Protein AF-A0A9E6W3R5-F1 (afdb_monomer)

Foldseek 3Di:
DPPVLVVVLVVLLCCLQQPQLQLQLVCLVVPDPDPVSSNVSSVVRSVVRNVRSNVQSVVPVPDDPVSSVVSVCVSVVVSVVVVVVVVVQQFADQDLQQQWRAHHVPDQARPPQRHGHCVNCPPPPPDPDDLRSSLVSNLVSQADPDLPDDDDSCPPQDDPPIGGDPPHDRPDDNVSNSVVNVVVVVDDPD

pLDDT: mean 80.71, std 11.54, range [40.84, 95.5]

Structure (mmCIF, N/CA/C/O backbone):
data_AF-A0A9E6W3R5-F1
#
_entry.id   AF-A0A9E6W3R5-F1
#
loop_
_atom_site.group_PDB
_atom_site.id
_atom_site.type_symbol
_atom_site.label_atom_id
_atom_site.label_alt_id
_atom_site.label_comp_id
_atom_site.label_asym_id
_atom_site.label_entity_id
_atom_site.label_seq_id
_atom_site.pdbx_PDB_ins_code
_atom_site.Cartn_x
_atom_site.Cartn_y
_atom_site.Cartn_z
_atom_site.occupancy
_atom_site.B_iso_or_equiv
_atom_site.auth_seq_id
_atom_site.auth_comp_id
_atom_site.auth_asym_id
_atom_site.auth_atom_id
_atom_site.pdbx_PDB_model_num
ATOM 1 N N . MET A 1 1 ? -27.005 -7.310 54.694 1.00 40.84 1 MET A N 1
ATOM 2 C CA . MET A 1 1 ? -26.470 -7.980 53.486 1.00 40.84 1 MET A CA 1
ATOM 3 C C . MET A 1 1 ? -26.657 -7.044 52.298 1.00 40.84 1 MET A C 1
ATOM 5 O O . MET A 1 1 ? -27.793 -6.917 51.886 1.00 40.84 1 MET A O 1
ATOM 9 N N . THR A 1 2 ? -25.615 -6.373 51.787 1.00 41.09 2 THR A N 1
ATOM 10 C CA . THR A 1 2 ? -25.694 -5.581 50.520 1.00 41.09 2 THR A CA 1
ATOM 11 C C . THR A 1 2 ? -24.341 -5.106 49.957 1.00 41.09 2 THR A C 1
ATOM 13 O O . THR A 1 2 ? -24.301 -4.627 48.835 1.00 41.09 2 THR A O 1
ATOM 16 N N . LYS A 1 3 ? -23.205 -5.271 50.651 1.00 46.38 3 LYS A N 1
ATOM 17 C CA . LYS A 1 3 ? -21.907 -4.706 50.211 1.00 46.38 3 LYS A CA 1
ATOM 18 C C . LYS A 1 3 ? -21.353 -5.258 48.883 1.00 46.38 3 LYS A C 1
ATOM 20 O O . LYS A 1 3 ? -20.508 -4.625 48.260 1.00 46.38 3 LYS A O 1
ATOM 25 N N . THR A 1 4 ? -21.781 -6.447 48.462 1.00 52.34 4 THR A N 1
ATOM 26 C CA . THR A 1 4 ? -21.231 -7.141 47.284 1.00 52.34 4 THR A CA 1
ATOM 27 C C . THR A 1 4 ? -21.832 -6.655 45.963 1.00 52.34 4 THR A C 1
ATOM 29 O O . THR A 1 4 ? -21.182 -6.761 44.926 1.00 52.34 4 THR A O 1
ATOM 32 N N . ASN A 1 5 ? -23.061 -6.127 45.987 1.00 60.47 5 ASN A N 1
ATOM 33 C CA . ASN A 1 5 ? -23.771 -5.709 44.774 1.00 60.47 5 ASN A CA 1
ATOM 34 C C . ASN A 1 5 ? -23.299 -4.325 44.293 1.00 60.47 5 ASN A C 1
ATOM 36 O O . ASN A 1 5 ? -23.106 -4.134 43.095 1.00 60.47 5 ASN A O 1
ATOM 40 N N . ASP A 1 6 ? -22.992 -3.422 45.230 1.00 69.31 6 ASP A N 1
ATOM 41 C CA . ASP A 1 6 ? -22.475 -2.079 44.929 1.00 69.31 6 ASP A CA 1
ATOM 42 C C . ASP A 1 6 ? -21.121 -2.129 44.221 1.00 69.31 6 ASP A C 1
ATOM 44 O O . ASP A 1 6 ? -20.954 -1.526 43.165 1.00 69.31 6 ASP A O 1
ATOM 48 N N . LYS A 1 7 ? -20.175 -2.938 44.722 1.00 74.88 7 LYS A N 1
ATOM 49 C CA . LYS A 1 7 ? -18.854 -3.080 44.086 1.00 74.88 7 LYS A CA 1
ATOM 50 C C . LYS A 1 7 ? -18.951 -3.615 42.659 1.00 74.88 7 LYS A C 1
ATOM 52 O O . LYS A 1 7 ? -18.227 -3.173 41.776 1.00 74.88 7 LYS A O 1
ATOM 57 N N . LYS A 1 8 ? -19.850 -4.575 42.409 1.00 74.44 8 LYS A N 1
ATOM 58 C CA . LYS A 1 8 ? -20.061 -5.135 41.066 1.00 74.44 8 LYS A CA 1
ATOM 59 C C . LYS A 1 8 ? -20.603 -4.078 40.100 1.00 74.44 8 LYS A C 1
ATOM 61 O O . LYS A 1 8 ? -20.173 -4.043 38.948 1.00 74.44 8 LYS A O 1
ATOM 66 N N . GLN A 1 9 ? -21.531 -3.238 40.556 1.00 76.50 9 GLN A N 1
ATOM 67 C CA . GLN A 1 9 ? -22.071 -2.139 39.755 1.00 76.50 9 GLN A CA 1
ATOM 68 C C . GLN A 1 9 ? -21.026 -1.053 39.495 1.00 76.50 9 GLN A C 1
ATOM 70 O O . GLN A 1 9 ? -20.917 -0.588 38.366 1.00 76.50 9 GLN A O 1
ATOM 75 N N . GLU A 1 10 ? -20.190 -0.742 40.484 1.00 81.12 10 GLU A N 1
ATOM 76 C CA . GLU A 1 10 ? -19.068 0.187 40.346 1.00 81.12 10 GLU A CA 1
ATOM 77 C C . GLU A 1 10 ? -18.059 -0.292 39.288 1.00 81.12 10 GLU A C 1
ATOM 79 O O . GLU A 1 10 ? -17.738 0.448 38.358 1.00 81.12 10 GLU A O 1
ATOM 84 N N . TYR A 1 11 ? -17.637 -1.563 39.332 1.00 82.12 11 TYR A N 1
ATOM 85 C CA . TYR A 1 11 ? -16.762 -2.127 38.294 1.00 82.12 11 TYR A CA 1
ATOM 86 C C . TYR A 1 11 ? -17.412 -2.119 36.909 1.00 82.12 11 TYR A C 1
ATOM 88 O O . TYR A 1 11 ? -16.753 -1.789 35.925 1.00 82.12 11 TYR A O 1
ATOM 96 N N . LEU A 1 12 ? -18.701 -2.455 36.814 1.00 80.12 12 LEU A N 1
ATOM 97 C CA . LEU A 1 12 ? -19.433 -2.395 35.550 1.00 80.12 12 LEU A CA 1
ATOM 98 C C . LEU A 1 12 ? -19.473 -0.971 35.002 1.00 80.12 12 LEU A C 1
ATOM 100 O O . LEU A 1 12 ? -19.196 -0.771 33.824 1.00 80.12 12 LEU A O 1
ATOM 104 N N . GLN A 1 13 ? -19.755 0.019 35.842 1.00 81.38 13 GLN A N 1
ATOM 105 C CA . GLN A 1 13 ? -19.761 1.415 35.430 1.00 81.38 13 GLN A CA 1
ATOM 106 C C . GLN A 1 13 ? -18.392 1.836 34.894 1.00 81.38 13 GLN A C 1
ATOM 108 O O . GLN A 1 13 ? -18.319 2.407 33.809 1.00 81.38 13 GLN A O 1
ATOM 113 N N . ILE A 1 14 ? -17.310 1.499 35.601 1.00 84.31 14 ILE A N 1
ATOM 114 C CA . ILE A 1 14 ? -15.940 1.804 35.173 1.00 84.31 14 ILE A CA 1
ATOM 115 C C . ILE A 1 14 ? -15.633 1.153 33.820 1.00 84.31 14 ILE A C 1
ATOM 117 O O . ILE A 1 14 ? -15.124 1.820 32.924 1.00 84.31 14 ILE A O 1
ATOM 121 N N . VAL A 1 15 ? -15.974 -0.125 33.640 1.00 82.75 15 VAL A N 1
ATOM 122 C CA . VAL A 1 15 ? -15.729 -0.868 32.392 1.00 82.75 15 VAL A CA 1
ATOM 123 C C . VAL A 1 15 ? -16.508 -0.255 31.229 1.00 82.75 15 VAL A C 1
ATOM 125 O O . VAL A 1 15 ? -15.927 0.005 30.177 1.00 82.75 15 VAL A O 1
ATOM 128 N N . PHE A 1 16 ? -17.800 0.021 31.421 1.00 84.06 16 PHE A N 1
ATOM 129 C CA . PHE A 1 16 ? -18.644 0.613 30.384 1.00 84.06 16 PHE A CA 1
ATOM 130 C C . PHE A 1 16 ? -18.261 2.058 30.065 1.00 84.06 16 PHE A C 1
ATOM 132 O O . PHE A 1 16 ? -18.506 2.482 28.946 1.00 84.06 16 PHE A O 1
ATOM 139 N N . LEU A 1 17 ? -17.642 2.801 30.985 1.00 85.12 17 LEU A N 1
ATOM 140 C CA . LEU A 1 17 ? -17.178 4.164 30.721 1.00 85.12 17 LEU A CA 1
ATOM 141 C C . LEU A 1 17 ? -15.789 4.179 30.065 1.00 85.12 17 LEU A C 1
ATOM 143 O O . LEU A 1 17 ? -15.592 4.832 29.040 1.00 85.12 17 LEU A O 1
ATOM 147 N N . LEU A 1 18 ? -14.822 3.455 30.638 1.00 84.19 18 LEU A N 1
ATOM 148 C CA . LEU A 1 18 ? -13.419 3.519 30.228 1.00 84.19 18 LEU A CA 1
ATOM 149 C C . LEU A 1 18 ? -13.169 2.852 28.881 1.00 84.19 18 LEU A C 1
ATOM 151 O O . LEU A 1 18 ? -12.457 3.429 28.064 1.00 84.19 18 LEU A O 1
ATOM 155 N N . LEU A 1 19 ? -13.734 1.666 28.627 1.00 82.06 19 LEU A N 1
ATOM 156 C CA . LEU A 1 19 ? -13.454 0.946 27.380 1.00 82.06 19 LEU A CA 1
ATOM 157 C C . LEU A 1 19 ? -13.872 1.764 26.149 1.00 82.06 19 LEU A C 1
ATOM 159 O O . LEU A 1 19 ? -13.015 2.017 25.303 1.00 82.06 19 LEU A O 1
ATOM 163 N N . PRO A 1 20 ? -15.120 2.255 26.045 1.00 81.44 20 PRO A N 1
ATOM 164 C CA . PRO A 1 20 ? -15.515 3.091 24.917 1.00 81.44 20 PRO A CA 1
ATOM 165 C C . PRO A 1 20 ? -14.709 4.388 24.833 1.00 81.44 20 PRO A C 1
ATOM 167 O O . PRO A 1 20 ? -14.293 4.763 23.743 1.00 81.44 20 PRO A O 1
ATOM 170 N N . THR A 1 21 ? -14.431 5.045 25.964 1.00 85.44 21 THR A N 1
ATOM 171 C CA . THR A 1 21 ? -13.622 6.277 25.990 1.00 85.44 21 THR A CA 1
ATOM 172 C C . THR A 1 21 ? -12.241 6.048 25.382 1.00 85.44 21 THR A C 1
ATOM 174 O O . THR A 1 21 ? -11.833 6.775 24.480 1.00 85.44 21 THR A O 1
ATOM 177 N N . LEU A 1 22 ? -11.528 5.014 25.835 1.00 84.00 22 LEU A N 1
ATOM 178 C CA . LEU A 1 22 ? -10.172 4.719 25.374 1.00 84.00 22 LEU A CA 1
ATOM 179 C C . LEU A 1 22 ? -10.145 4.287 23.909 1.00 84.00 22 LEU A C 1
ATOM 181 O O . LEU A 1 22 ? -9.244 4.689 23.173 1.00 84.00 22 LEU A O 1
ATOM 185 N N . ILE A 1 23 ? -11.121 3.490 23.471 1.00 80.69 23 ILE A N 1
ATOM 186 C CA . ILE A 1 23 ? -11.154 3.015 22.088 1.00 80.69 23 ILE A CA 1
ATOM 187 C C . ILE A 1 23 ? -11.527 4.154 21.136 1.00 80.69 23 ILE A C 1
ATOM 189 O O . ILE A 1 23 ? -10.837 4.356 20.138 1.00 80.69 23 ILE A O 1
ATOM 193 N N . LEU A 1 24 ? -12.566 4.937 21.440 1.00 83.06 24 LEU A N 1
ATOM 194 C CA . LEU A 1 24 ? -12.941 6.057 20.581 1.00 83.06 24 LEU A CA 1
ATOM 195 C C . LEU A 1 24 ? -11.870 7.154 20.578 1.00 83.06 24 LEU A C 1
ATOM 197 O O . LEU A 1 24 ? -11.600 7.706 19.518 1.00 83.06 24 LEU A O 1
ATOM 201 N N . ALA A 1 25 ? -11.180 7.417 21.692 1.00 84.06 25 ALA A N 1
ATOM 202 C CA . ALA A 1 25 ? -10.069 8.373 21.710 1.00 84.06 25 ALA A CA 1
ATOM 203 C C . ALA A 1 25 ? -8.970 8.027 20.683 1.00 84.06 25 ALA A C 1
ATOM 205 O O . ALA A 1 25 ? -8.375 8.923 20.086 1.00 84.06 25 ALA A O 1
ATOM 206 N N . LYS A 1 26 ? -8.742 6.736 20.394 1.00 81.81 26 LYS A N 1
ATOM 207 C CA . LYS A 1 26 ? -7.794 6.292 19.353 1.00 81.81 26 LYS A CA 1
ATOM 208 C C . LYS A 1 26 ? -8.242 6.615 17.924 1.00 81.81 26 LYS A C 1
ATOM 210 O O . LYS A 1 26 ? -7.405 6.593 17.021 1.00 81.81 26 LYS A O 1
ATOM 215 N N . LEU A 1 27 ? -9.517 6.944 17.704 1.00 77.25 27 LEU A N 1
ATOM 216 C CA . LEU A 1 27 ? -9.988 7.466 16.419 1.00 77.25 27 LEU A CA 1
ATOM 217 C C . LEU A 1 27 ? -9.451 8.874 16.150 1.00 77.25 27 LEU A C 1
ATOM 219 O O . LEU A 1 27 ? -9.374 9.254 14.991 1.00 77.25 27 LEU A O 1
ATOM 223 N N . GLY A 1 28 ? -9.002 9.622 17.165 1.00 74.56 28 GLY A N 1
ATOM 224 C CA . GLY A 1 28 ? -8.370 10.929 16.954 1.00 74.56 28 GLY A CA 1
ATOM 225 C C . GLY A 1 28 ? -7.138 10.869 16.044 1.00 74.56 28 GLY A C 1
ATOM 226 O O . GLY A 1 28 ? -6.915 11.773 15.246 1.00 74.56 28 GLY A O 1
ATOM 227 N N . ASP A 1 29 ? -6.414 9.747 16.068 1.00 75.31 29 ASP A N 1
ATOM 228 C CA . ASP A 1 29 ? -5.284 9.484 15.170 1.00 75.31 29 ASP A CA 1
ATOM 229 C C . ASP A 1 29 ? -5.693 9.266 13.700 1.00 75.31 29 ASP A C 1
ATOM 231 O O . ASP A 1 29 ? -4.820 9.164 12.845 1.00 75.31 29 ASP A O 1
ATOM 235 N N . LEU A 1 30 ? -6.987 9.101 13.395 1.00 69.38 30 LEU A N 1
ATOM 236 C CA . LEU A 1 30 ? -7.480 8.944 12.019 1.00 69.38 30 LEU A CA 1
ATOM 237 C C . LEU A 1 30 ? -7.778 10.280 11.342 1.00 69.38 30 LEU A C 1
ATOM 239 O O . LEU A 1 30 ? -7.710 10.365 10.122 1.00 69.38 30 LEU A O 1
ATOM 243 N N . PHE A 1 31 ? -8.142 11.298 12.120 1.00 69.56 31 PHE A N 1
ATOM 244 C CA . PHE A 1 31 ? -8.611 12.580 11.589 1.00 69.56 31 PHE A CA 1
ATOM 245 C C . PHE A 1 31 ? -7.530 13.662 11.596 1.00 69.56 31 PHE A C 1
ATOM 247 O O . PHE A 1 31 ? -7.742 14.735 11.040 1.00 69.56 31 PHE A O 1
ATOM 254 N N . ALA A 1 32 ? -6.375 13.392 12.208 1.00 72.44 32 ALA A N 1
ATOM 2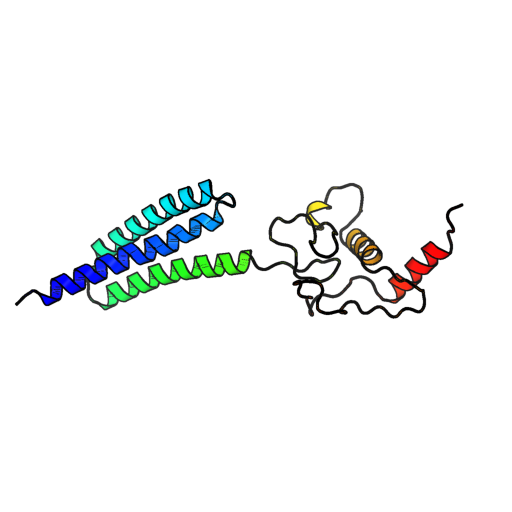55 C CA . ALA A 1 32 ? -5.276 14.341 12.280 1.00 72.44 32 ALA A CA 1
ATOM 256 C C . ALA A 1 32 ? -3.908 13.654 12.260 1.00 72.44 32 ALA A C 1
ATOM 258 O O . ALA A 1 32 ? -3.672 12.672 12.962 1.00 72.44 32 ALA A O 1
ATOM 259 N N . THR A 1 33 ? -2.987 14.227 11.490 1.00 65.06 33 THR A N 1
ATOM 260 C CA . THR A 1 33 ? -1.558 13.883 11.466 1.00 65.06 33 THR A CA 1
ATOM 261 C C . THR A 1 33 ? -0.769 14.717 12.477 1.00 65.06 33 THR A C 1
ATOM 263 O O . THR A 1 33 ? 0.064 14.190 13.214 1.00 65.06 33 THR A O 1
ATOM 266 N N . GLU A 1 34 ? -1.102 16.001 12.569 1.00 75.31 34 GLU A N 1
ATOM 267 C CA . GLU A 1 34 ? -0.522 16.983 13.485 1.00 75.31 34 GLU A CA 1
ATOM 268 C C . GLU A 1 34 ? -0.869 16.715 14.960 1.00 75.31 34 GLU A C 1
ATOM 270 O O . GLU A 1 34 ? -2.019 16.436 15.320 1.00 75.31 34 GLU A O 1
ATOM 275 N N . MET A 1 35 ? 0.125 16.848 15.845 1.00 74.69 35 MET A N 1
ATOM 276 C CA . MET A 1 35 ? 0.024 16.449 17.259 1.00 74.69 35 MET A CA 1
ATOM 277 C C . MET A 1 35 ? -1.099 17.174 18.019 1.00 74.69 35 MET A C 1
ATOM 279 O O . MET A 1 35 ? -1.826 16.550 18.792 1.00 74.69 35 MET A O 1
ATOM 283 N N . ILE A 1 36 ? -1.271 18.477 17.778 1.00 81.06 36 ILE A N 1
ATOM 284 C CA . ILE A 1 36 ? -2.272 19.308 18.466 1.00 81.06 36 ILE A CA 1
ATOM 285 C C . ILE A 1 36 ? -3.694 18.852 18.113 1.00 81.06 36 ILE A C 1
ATOM 287 O O . ILE A 1 36 ? -4.529 18.656 18.998 1.00 81.06 36 ILE A O 1
ATOM 291 N N . TYR A 1 37 ? -3.962 18.614 16.829 1.00 78.38 37 TYR A N 1
ATOM 292 C CA . TYR A 1 37 ? -5.276 18.166 16.375 1.00 78.38 37 TYR A CA 1
ATOM 293 C C . TYR A 1 37 ? -5.569 16.723 16.803 1.00 78.38 37 TYR A C 1
ATOM 295 O O . TYR A 1 37 ? -6.707 16.417 17.151 1.00 78.38 37 TYR A O 1
ATOM 303 N N . ARG A 1 38 ? -4.555 15.850 16.887 1.00 79.94 38 ARG A N 1
ATOM 304 C CA . ARG A 1 38 ? -4.716 14.483 17.419 1.00 79.94 38 ARG A CA 1
ATOM 305 C C . ARG A 1 38 ? -5.218 14.478 18.856 1.00 79.94 38 ARG A C 1
ATOM 307 O O . ARG A 1 38 ? -6.141 13.730 19.169 1.00 79.94 38 ARG A O 1
ATOM 314 N N . ILE A 1 39 ? -4.653 15.327 19.718 1.00 84.06 39 ILE A N 1
ATOM 315 C CA . ILE A 1 39 ? -5.091 15.454 21.116 1.00 84.06 39 ILE A CA 1
ATOM 316 C C . ILE A 1 39 ? -6.522 15.999 21.180 1.00 84.06 39 ILE A C 1
ATOM 318 O O . ILE A 1 39 ? -7.351 15.461 21.916 1.00 84.06 39 ILE A O 1
ATOM 322 N N . LEU A 1 40 ? -6.829 17.023 20.377 1.00 86.94 40 LEU A N 1
ATOM 323 C CA . LEU A 1 40 ? -8.164 17.617 20.317 1.00 86.94 40 LEU A CA 1
ATOM 324 C C . LEU A 1 40 ? -9.224 16.582 19.904 1.00 86.94 40 LEU A C 1
ATOM 326 O O . LEU A 1 40 ? -10.219 16.397 20.607 1.00 86.94 40 LEU A O 1
ATOM 330 N N . PHE A 1 41 ? -8.993 15.858 18.805 1.00 84.31 41 PHE A N 1
ATOM 331 C CA . PHE A 1 41 ? -9.916 14.826 18.339 1.00 84.31 41 PHE A CA 1
ATOM 332 C C . PHE A 1 41 ? -9.992 13.641 19.303 1.00 84.31 41 PHE A C 1
ATOM 334 O O . PHE A 1 41 ? -11.084 13.129 19.536 1.00 84.31 41 PHE A O 1
ATOM 341 N N . ALA A 1 42 ? -8.881 13.234 19.924 1.00 86.75 42 ALA A N 1
ATOM 342 C CA . ALA A 1 42 ? -8.899 12.196 20.952 1.00 86.75 42 ALA A CA 1
ATOM 343 C C . ALA A 1 42 ? -9.781 12.592 22.148 1.00 86.75 42 ALA A C 1
ATOM 345 O O . ALA A 1 42 ? -10.530 11.756 22.652 1.00 86.75 42 ALA A O 1
ATOM 346 N N . GLY A 1 43 ? -9.750 13.863 22.563 1.00 87.06 43 GLY A N 1
ATOM 347 C CA . GLY A 1 43 ? -10.631 14.396 23.602 1.00 87.06 43 GLY A CA 1
ATOM 348 C C . GLY A 1 43 ? -12.108 14.364 23.201 1.00 87.06 43 GLY A C 1
ATOM 349 O O . GLY A 1 43 ? -12.939 13.867 23.962 1.00 87.06 43 GLY A O 1
ATOM 350 N N . ILE A 1 44 ? -12.433 14.824 21.987 1.00 88.31 44 ILE A N 1
ATOM 351 C CA . ILE A 1 44 ? -13.809 14.818 21.460 1.00 88.31 44 ILE A CA 1
ATOM 352 C C . ILE A 1 44 ? -14.346 13.385 21.380 1.00 88.31 44 ILE A C 1
ATOM 354 O O . ILE A 1 44 ? -15.395 13.078 21.950 1.00 88.31 44 ILE A O 1
ATOM 358 N N . PHE A 1 45 ? -13.618 12.484 20.719 1.00 87.00 45 PHE A N 1
ATOM 359 C CA . PHE A 1 45 ? -14.052 11.099 20.560 1.00 87.00 45 PHE A CA 1
ATOM 360 C C . PHE A 1 45 ? -14.061 10.336 21.887 1.00 87.00 45 PHE A C 1
ATOM 362 O O . PHE A 1 45 ? -14.968 9.538 22.118 1.00 87.00 45 PHE A O 1
ATOM 369 N N . GLY A 1 46 ? -13.117 10.612 22.789 1.00 87.00 46 GLY A N 1
ATOM 370 C CA . GLY A 1 46 ? -13.127 10.073 24.146 1.00 87.00 46 GLY A CA 1
ATOM 371 C C . GLY A 1 46 ? -14.382 10.488 24.917 1.00 87.00 46 GLY A C 1
ATOM 372 O O . GLY A 1 46 ? -15.053 9.635 25.494 1.00 87.00 46 GLY A O 1
ATOM 373 N N . GLY A 1 47 ? -14.760 11.769 24.853 1.00 87.75 47 GLY A N 1
ATOM 374 C CA . GLY A 1 47 ? -15.994 12.276 25.457 1.00 87.75 47 GLY A CA 1
ATOM 375 C C . GLY A 1 47 ? -17.252 11.604 24.897 1.00 87.75 47 GLY A C 1
ATOM 376 O O . GLY A 1 47 ? -18.117 11.171 25.661 1.00 87.75 47 GLY A O 1
ATOM 377 N N . VAL A 1 48 ? -17.324 11.434 23.572 1.00 87.69 48 VAL A N 1
ATOM 378 C CA . VAL A 1 48 ? -18.412 10.689 22.912 1.00 87.69 48 VAL A CA 1
ATOM 379 C C . VAL A 1 48 ? -18.439 9.231 23.378 1.00 87.69 48 VAL A C 1
ATOM 381 O O . VAL A 1 48 ? -19.506 8.706 23.698 1.00 87.69 48 VAL A O 1
ATOM 384 N N . GLY A 1 49 ? -17.275 8.586 23.478 1.00 85.12 49 GLY A N 1
ATOM 385 C CA . GLY A 1 49 ? -17.144 7.224 23.987 1.00 85.12 49 GLY A CA 1
ATOM 386 C C . GLY A 1 49 ? -17.677 7.090 25.411 1.00 85.12 49 GLY A C 1
ATOM 387 O O . GLY A 1 49 ? -18.514 6.226 25.670 1.00 85.12 49 GLY A O 1
ATOM 388 N N . GLY A 1 50 ? -17.275 7.982 26.316 1.00 87.44 50 GLY A N 1
ATOM 389 C CA . GLY A 1 50 ? -17.759 7.999 27.697 1.00 87.44 50 GLY A CA 1
ATOM 390 C C . GLY A 1 50 ? -19.273 8.199 27.796 1.00 87.44 50 GLY A C 1
ATOM 391 O O . GLY A 1 50 ? -19.936 7.486 28.553 1.00 87.44 50 GLY A O 1
ATOM 392 N N . ALA A 1 51 ? -19.843 9.098 26.987 1.00 88.00 51 ALA A N 1
ATOM 393 C CA . ALA A 1 51 ? -21.287 9.327 26.936 1.00 88.00 51 ALA A CA 1
ATOM 394 C C . ALA A 1 51 ? -22.057 8.088 26.445 1.00 88.00 51 ALA A C 1
ATOM 396 O O . ALA A 1 51 ? -23.043 7.684 27.066 1.00 88.00 51 ALA A O 1
ATOM 397 N N . LEU A 1 52 ? -21.587 7.439 25.373 1.00 84.12 52 LEU A N 1
ATOM 398 C CA . LEU A 1 52 ? -22.169 6.193 24.861 1.00 84.12 52 LEU A CA 1
ATOM 399 C C . LEU A 1 52 ? -22.075 5.063 25.889 1.00 84.12 52 LEU A C 1
ATOM 401 O O . LEU A 1 52 ? -23.053 4.356 26.136 1.00 84.12 52 LEU A O 1
ATOM 405 N N . GLY A 1 53 ? -20.914 4.931 26.525 1.00 85.38 53 GLY A N 1
ATOM 406 C CA . GLY A 1 53 ? -20.660 3.979 27.594 1.00 85.38 53 GLY A CA 1
ATOM 407 C C . GLY A 1 53 ? -21.625 4.131 28.766 1.00 85.38 53 GLY A C 1
ATOM 408 O O . GLY A 1 53 ? -22.268 3.166 29.189 1.00 85.38 53 GLY A O 1
ATOM 409 N N . TYR A 1 54 ? -21.800 5.368 29.234 1.00 87.31 54 TYR A N 1
ATOM 410 C CA . TYR A 1 54 ? -22.745 5.702 30.295 1.00 87.31 54 TYR A CA 1
ATOM 411 C C . TYR A 1 54 ? -24.201 5.427 29.895 1.00 87.31 54 TYR A C 1
ATOM 413 O O . TYR A 1 54 ? -24.958 4.848 30.677 1.00 87.31 54 TYR A O 1
ATOM 421 N N . LEU A 1 55 ? -24.604 5.784 28.670 1.00 85.69 55 LEU A N 1
ATOM 422 C CA . LEU A 1 55 ? -25.956 5.519 28.171 1.00 85.69 55 LEU A CA 1
ATOM 423 C C . LEU A 1 55 ? -26.260 4.021 28.143 1.00 85.69 55 LEU A C 1
ATOM 425 O O . LEU A 1 55 ? -27.315 3.600 28.626 1.00 85.69 55 LEU A O 1
ATOM 429 N N . VAL A 1 56 ? -25.330 3.206 27.641 1.00 82.75 56 VAL A N 1
ATOM 430 C CA . VAL A 1 56 ? -25.485 1.749 27.631 1.00 82.75 56 VAL A CA 1
ATOM 431 C C . VAL A 1 56 ? -25.558 1.219 29.059 1.00 82.75 56 VAL A C 1
ATOM 433 O O . VAL A 1 56 ? -26.528 0.534 29.384 1.00 82.75 56 VAL A O 1
ATOM 436 N N . TYR A 1 57 ? -24.624 1.604 29.935 1.00 84.25 57 TYR A N 1
ATOM 437 C CA . TYR A 1 57 ? -24.639 1.226 31.351 1.00 84.25 57 TYR A CA 1
ATOM 438 C C . TYR A 1 57 ? -25.981 1.551 32.022 1.00 84.25 57 TYR A C 1
ATOM 440 O O . TYR A 1 57 ? -26.600 0.675 32.627 1.00 84.25 57 TYR A O 1
ATOM 448 N N . SER A 1 58 ? -26.491 2.774 31.846 1.00 84.31 58 SER A N 1
ATOM 449 C CA . SER A 1 58 ? -27.745 3.221 32.462 1.00 84.31 58 SER A CA 1
ATOM 450 C C . SER A 1 58 ? -28.949 2.355 32.058 1.00 84.31 58 SER A C 1
ATOM 452 O O . SER A 1 58 ? -29.842 2.117 32.878 1.00 84.31 58 SER A O 1
ATOM 454 N N . ARG A 1 59 ? -28.937 1.825 30.824 1.00 82.44 59 ARG A N 1
ATOM 455 C CA . ARG A 1 59 ? -29.961 0.932 30.261 1.00 82.44 59 ARG A CA 1
ATOM 456 C C . ARG A 1 59 ? -29.798 -0.521 30.719 1.00 82.44 59 ARG A C 1
ATOM 458 O O . ARG A 1 59 ? -30.809 -1.201 30.904 1.00 82.44 59 ARG A O 1
ATOM 465 N N . VAL A 1 60 ? -28.565 -1.009 30.900 1.00 82.06 60 VAL A N 1
ATOM 466 C CA . VAL A 1 60 ? -28.293 -2.432 31.192 1.00 82.06 60 VAL A CA 1
ATOM 467 C C . VAL A 1 60 ? -28.054 -2.753 32.667 1.00 82.06 60 VAL A C 1
ATOM 469 O O . VAL A 1 60 ? -28.229 -3.905 33.052 1.00 82.06 60 VAL A O 1
ATOM 472 N N . GLN A 1 61 ? -27.736 -1.773 33.519 1.00 76.88 61 GLN A N 1
ATOM 473 C CA . GLN A 1 61 ? -27.399 -1.996 34.938 1.00 76.88 61 GLN A CA 1
ATOM 474 C C . GLN A 1 61 ? -28.512 -2.683 35.754 1.00 76.88 61 GLN A C 1
ATOM 476 O O . GLN A 1 61 ? -28.239 -3.308 36.776 1.00 76.88 61 GLN A O 1
ATOM 481 N N . LYS A 1 62 ? -29.772 -2.584 35.303 1.00 77.31 62 LYS A N 1
ATOM 482 C CA . LYS A 1 62 ? -30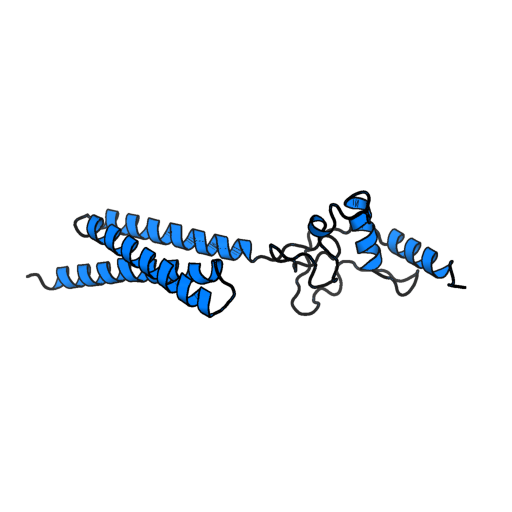.947 -3.216 35.936 1.00 77.31 62 LYS A CA 1
ATOM 483 C C . LYS A 1 62 ? -31.398 -4.503 35.230 1.00 77.31 62 LYS A C 1
ATOM 485 O O . LYS A 1 62 ? -32.463 -5.029 35.540 1.00 77.31 62 LYS A O 1
ATOM 490 N N . LYS A 1 63 ? -30.651 -4.972 34.226 1.00 77.44 63 LYS A N 1
ATOM 491 C CA . LYS A 1 63 ? -30.994 -6.133 33.391 1.00 77.44 63 LYS A CA 1
ATOM 492 C C . LYS A 1 63 ? -30.159 -7.356 33.781 1.00 77.44 63 LYS A C 1
ATOM 494 O O . LYS A 1 63 ? -29.180 -7.259 34.517 1.00 77.44 63 LYS A O 1
ATOM 499 N N . GLY A 1 64 ? -30.570 -8.527 33.293 1.00 76.00 64 GLY A N 1
ATOM 500 C CA . GLY A 1 64 ? -29.851 -9.781 33.516 1.00 76.00 64 GLY A CA 1
ATOM 501 C C . GLY A 1 64 ? -28.449 -9.773 32.896 1.00 76.00 64 GLY A C 1
ATOM 502 O O . GLY A 1 64 ? -28.179 -9.060 31.929 1.00 76.00 64 GLY A O 1
ATOM 503 N N . MET A 1 65 ? -27.558 -10.609 33.434 1.00 74.69 65 MET A N 1
ATOM 504 C CA . MET A 1 65 ? -26.141 -10.679 33.048 1.00 74.69 65 MET A CA 1
ATOM 505 C C . MET A 1 65 ? -25.928 -10.938 31.545 1.00 74.69 65 MET A C 1
ATOM 507 O O . MET A 1 65 ? -24.996 -10.393 30.962 1.00 74.69 65 MET A O 1
ATOM 511 N N . VAL A 1 66 ? -26.835 -11.675 30.894 1.00 71.94 66 VAL A N 1
ATOM 512 C CA . VAL A 1 66 ? -26.811 -11.921 29.440 1.00 71.94 66 VAL A CA 1
ATOM 513 C C . VAL A 1 66 ? -26.928 -10.616 28.640 1.00 71.94 66 VAL A C 1
ATOM 515 O O . VAL A 1 66 ? -26.160 -10.397 27.709 1.00 71.94 66 VAL A O 1
ATOM 518 N N . THR A 1 67 ? -27.825 -9.703 29.026 1.00 75.19 67 THR A N 1
ATOM 519 C CA . THR A 1 67 ? -28.004 -8.408 28.342 1.00 75.19 67 THR A CA 1
ATOM 520 C C . THR A 1 67 ? -26.763 -7.524 28.471 1.00 75.19 67 THR A C 1
ATOM 522 O O . THR A 1 67 ? -26.399 -6.830 27.525 1.00 75.19 67 THR A O 1
ATOM 525 N N . ILE A 1 68 ? -26.092 -7.574 29.624 1.00 72.44 68 ILE A N 1
ATOM 526 C CA . ILE A 1 68 ? -24.851 -6.831 29.875 1.00 72.44 68 ILE A CA 1
ATOM 527 C C . ILE A 1 68 ? -23.723 -7.357 28.977 1.00 72.44 68 ILE A C 1
ATOM 529 O O . ILE A 1 68 ? -23.026 -6.564 28.346 1.00 72.44 68 ILE A O 1
ATOM 533 N N . VAL A 1 69 ? -23.573 -8.682 28.873 1.00 73.62 69 VAL A N 1
ATOM 534 C CA . VAL A 1 69 ? -22.553 -9.317 28.022 1.00 73.62 69 VAL A CA 1
ATOM 535 C C . VAL A 1 69 ? -22.795 -9.008 26.543 1.00 73.62 69 VAL A C 1
ATOM 537 O O . VAL A 1 69 ? -21.859 -8.628 25.847 1.00 73.62 69 VAL A O 1
ATOM 540 N N . VAL A 1 70 ? -24.043 -9.090 26.068 1.00 76.88 70 VAL A N 1
ATOM 541 C CA . VAL A 1 70 ? -24.391 -8.769 24.671 1.00 76.88 70 VAL A CA 1
ATOM 542 C C . VAL A 1 70 ? -24.120 -7.296 24.351 1.00 76.88 70 VAL A C 1
ATOM 544 O O . VAL A 1 70 ? -23.532 -6.992 23.316 1.00 76.88 70 VAL A O 1
ATOM 547 N N . ALA A 1 71 ? -24.488 -6.374 25.244 1.00 76.75 71 ALA A N 1
ATOM 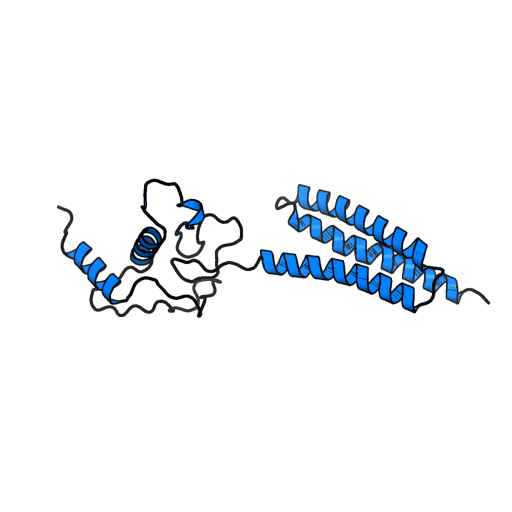548 C CA . ALA A 1 71 ? -24.226 -4.949 25.047 1.00 76.75 71 ALA A CA 1
ATOM 549 C C . ALA A 1 71 ? -22.720 -4.629 25.035 1.00 76.75 71 ALA A C 1
ATOM 551 O O . ALA A 1 71 ? -22.261 -3.848 24.201 1.00 76.75 71 ALA A O 1
ATOM 552 N N . GLY A 1 72 ? -21.944 -5.270 25.915 1.00 73.56 72 GLY A N 1
ATOM 553 C CA . GLY A 1 72 ? -20.485 -5.166 25.918 1.00 73.56 72 GLY A CA 1
ATOM 554 C C . GLY A 1 72 ? -19.855 -5.725 24.640 1.00 73.56 72 GLY A C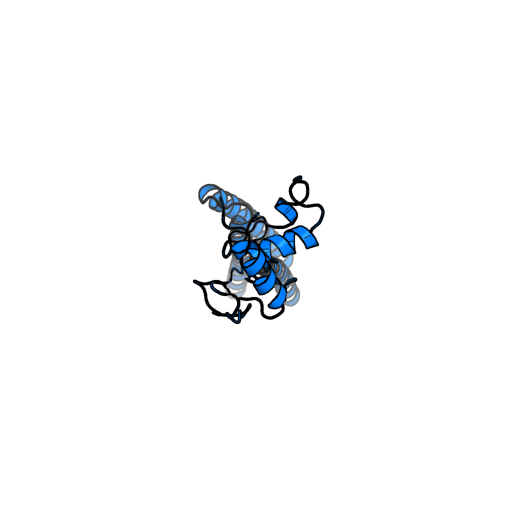 1
ATOM 555 O O . GLY A 1 72 ? -18.977 -5.087 24.065 1.00 73.56 72 GLY A O 1
ATOM 556 N N . ALA A 1 73 ? -20.341 -6.869 24.150 1.00 76.25 73 ALA A N 1
ATOM 557 C CA . ALA A 1 73 ? -19.869 -7.479 22.909 1.00 76.25 73 ALA A CA 1
ATOM 558 C C . ALA A 1 73 ? -20.170 -6.611 21.676 1.00 76.25 73 ALA A C 1
ATOM 560 O O . ALA A 1 73 ? -19.325 -6.504 20.793 1.00 76.25 73 ALA A O 1
ATOM 561 N N . LEU A 1 74 ? -21.328 -5.945 21.626 1.00 78.75 74 LEU A N 1
ATOM 562 C CA . LEU A 1 74 ? -21.670 -5.022 20.538 1.00 78.75 74 LEU A CA 1
ATOM 563 C C . LEU A 1 74 ? -20.780 -3.774 20.537 1.00 78.75 74 LEU A C 1
ATOM 565 O O . LEU A 1 74 ? -20.261 -3.399 19.486 1.00 78.75 74 LEU A O 1
ATOM 569 N N . LEU A 1 75 ? -20.557 -3.163 21.707 1.00 73.00 75 LEU A N 1
ATOM 570 C CA . LEU A 1 75 ? -19.636 -2.030 21.840 1.00 73.00 75 LEU A CA 1
ATOM 571 C C . LEU A 1 75 ? -18.207 -2.435 21.451 1.00 73.00 75 LEU A C 1
ATOM 573 O O . LEU A 1 75 ? -17.583 -1.776 20.622 1.00 73.00 75 LEU A O 1
ATOM 577 N N . GLY A 1 76 ? -17.717 -3.555 21.988 1.00 72.69 76 GLY A N 1
ATOM 578 C CA . GLY A 1 76 ? -16.393 -4.089 21.673 1.00 72.69 76 GLY A CA 1
ATOM 579 C C . GLY A 1 76 ? -16.235 -4.479 20.201 1.00 72.69 76 GLY A C 1
ATOM 580 O O . GLY A 1 76 ? -15.201 -4.197 19.603 1.00 72.69 76 GLY A O 1
ATOM 581 N N . GLY A 1 77 ? -17.265 -5.065 19.586 1.00 74.31 77 GLY A N 1
ATOM 582 C CA . GLY A 1 77 ? -17.261 -5.465 18.178 1.00 74.31 77 GLY A CA 1
ATOM 583 C C . GLY A 1 77 ? -17.220 -4.274 17.220 1.00 74.31 77 GLY A C 1
ATOM 584 O O . GLY A 1 77 ? -16.434 -4.279 16.270 1.00 74.31 77 GLY A O 1
ATOM 585 N N . ALA A 1 78 ? -17.998 -3.220 17.488 1.00 70.56 78 ALA A N 1
ATOM 586 C CA . ALA A 1 78 ? -17.957 -1.987 16.697 1.00 70.56 78 ALA A CA 1
ATOM 587 C C . ALA A 1 78 ? -16.575 -1.315 16.784 1.00 70.56 78 ALA A C 1
ATOM 589 O O . ALA A 1 78 ? -15.989 -0.919 15.776 1.00 70.56 78 ALA A O 1
ATOM 590 N N . SER A 1 79 ? -16.016 -1.270 17.992 1.00 67.56 79 SER A N 1
ATOM 591 C CA . SER A 1 79 ? -14.668 -0.782 18.265 1.00 67.56 79 SER A CA 1
ATOM 592 C C . SER A 1 79 ? -13.568 -1.589 17.560 1.00 67.56 79 SER A C 1
ATOM 594 O O . SER A 1 79 ? -12.679 -1.012 16.934 1.00 67.56 79 SER A O 1
ATOM 596 N N . PHE A 1 80 ? -13.636 -2.922 17.610 1.00 69.25 80 PHE A N 1
ATOM 597 C CA . PHE A 1 80 ? -12.684 -3.805 16.934 1.00 69.25 80 PHE A CA 1
ATOM 598 C C . PHE A 1 80 ? -12.763 -3.662 15.411 1.00 69.25 80 PHE A C 1
ATOM 600 O O . PHE A 1 80 ? -11.736 -3.608 14.740 1.00 69.25 80 PHE A O 1
ATOM 607 N N . SER A 1 81 ? -13.972 -3.504 14.867 1.00 69.31 81 SER A N 1
ATOM 608 C CA . SER A 1 81 ? -14.185 -3.279 13.434 1.00 69.31 81 SER A CA 1
ATOM 609 C C . SER A 1 81 ? -13.512 -1.990 12.951 1.00 69.31 81 SER A C 1
ATOM 611 O O . SER A 1 81 ? -12.880 -1.990 11.896 1.00 69.31 81 SER A O 1
ATOM 613 N N . ALA A 1 82 ? -13.563 -0.911 13.742 1.00 66.94 82 ALA A N 1
ATOM 614 C CA . ALA A 1 82 ? -12.866 0.337 13.427 1.00 66.94 82 ALA A CA 1
ATOM 615 C C . ALA A 1 82 ? -11.331 0.182 13.446 1.00 66.94 82 ALA A C 1
ATOM 617 O O . ALA A 1 82 ? -10.643 0.718 12.576 1.00 66.94 82 ALA A O 1
ATOM 618 N N . LEU A 1 83 ? -10.786 -0.595 14.390 1.00 65.44 83 LEU A N 1
ATOM 619 C CA . LEU A 1 83 ? -9.351 -0.903 14.445 1.00 65.44 83 LEU A CA 1
ATOM 620 C C . LEU A 1 83 ? -8.895 -1.761 13.256 1.00 65.44 83 LEU A C 1
ATOM 622 O O . LEU A 1 83 ? -7.870 -1.462 12.645 1.00 65.44 83 LEU A O 1
ATOM 626 N N . VAL A 1 84 ? -9.669 -2.786 12.886 1.00 68.50 84 VAL A N 1
ATOM 627 C CA . VAL A 1 84 ? -9.405 -3.614 11.696 1.00 68.50 84 VAL A CA 1
ATOM 628 C C . VAL A 1 84 ? -9.479 -2.774 10.422 1.00 68.50 84 VAL A C 1
ATOM 630 O O . VAL A 1 84 ? -8.649 -2.935 9.526 1.00 68.50 84 VAL A O 1
ATOM 633 N N . TRP A 1 85 ? -10.430 -1.842 10.341 1.00 66.12 85 TRP A N 1
ATOM 634 C CA . TRP A 1 85 ? -10.532 -0.931 9.207 1.00 66.12 85 TRP A CA 1
ATOM 635 C C . TRP A 1 85 ? -9.306 -0.015 9.099 1.00 66.12 85 TRP A C 1
ATOM 637 O O . TRP A 1 85 ? -8.724 0.067 8.018 1.00 66.12 85 TRP A O 1
ATOM 647 N N . LYS A 1 86 ? -8.832 0.559 10.218 1.00 63.84 86 LYS A N 1
ATOM 648 C CA . LYS A 1 86 ? -7.577 1.333 10.274 1.00 63.84 86 LYS A CA 1
ATOM 649 C C . LYS A 1 86 ? -6.381 0.511 9.791 1.00 63.84 86 LYS A C 1
ATOM 651 O O . LYS A 1 86 ? -5.625 0.975 8.938 1.00 63.84 86 LYS A O 1
ATOM 656 N N . ALA A 1 87 ? -6.240 -0.716 10.294 1.00 61.56 87 ALA A N 1
ATOM 657 C CA . ALA A 1 87 ? -5.155 -1.612 9.903 1.00 61.56 87 ALA A CA 1
ATOM 658 C C . ALA A 1 87 ? -5.178 -1.920 8.396 1.00 61.56 87 ALA A C 1
ATOM 660 O O . ALA A 1 87 ? -4.125 -1.947 7.769 1.00 61.56 87 ALA A O 1
ATOM 661 N N . ARG A 1 88 ? -6.365 -2.080 7.790 1.00 59.69 88 ARG A N 1
ATOM 662 C CA . ARG A 1 88 ? -6.500 -2.247 6.333 1.00 59.69 88 ARG A CA 1
ATOM 663 C C . ARG A 1 88 ? -6.151 -0.987 5.549 1.00 59.69 88 ARG A C 1
ATOM 665 O O . ARG A 1 88 ? -5.480 -1.089 4.533 1.00 59.69 88 ARG A O 1
ATOM 672 N N . THR A 1 89 ? -6.580 0.192 5.998 1.00 60.25 89 THR A N 1
ATOM 673 C CA . THR A 1 89 ? -6.299 1.453 5.283 1.00 60.25 89 THR A CA 1
ATOM 674 C C . THR A 1 89 ? -4.828 1.863 5.303 1.00 60.25 89 THR A C 1
ATOM 676 O O . THR A 1 89 ? -4.425 2.681 4.486 1.00 60.25 89 THR A O 1
ATOM 679 N N . GLN A 1 90 ? -4.037 1.305 6.224 1.00 62.56 90 GLN A N 1
ATOM 680 C CA . GLN A 1 90 ? -2.598 1.551 6.329 1.00 62.56 90 GLN A CA 1
ATOM 681 C C . GLN A 1 90 ? -1.743 0.494 5.618 1.00 62.56 90 GLN A C 1
ATOM 683 O O . GLN A 1 90 ? -0.518 0.600 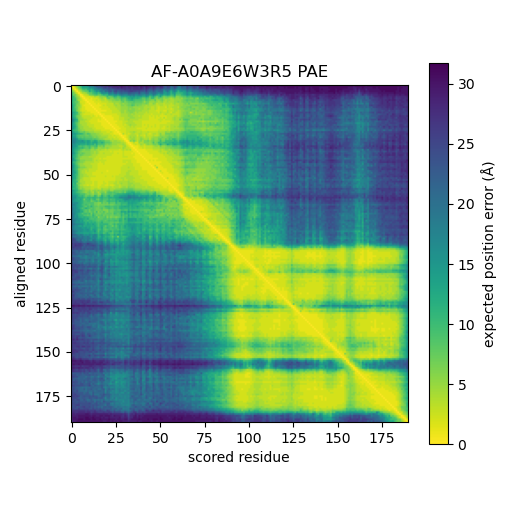5.654 1.00 62.56 90 GLN A O 1
ATOM 688 N N . MET A 1 91 ? -2.347 -0.521 4.987 1.00 66.88 91 MET A N 1
ATOM 689 C CA . MET A 1 91 ? -1.570 -1.465 4.187 1.00 66.88 91 MET A CA 1
ATOM 690 C C . MET A 1 91 ? -1.078 -0.761 2.920 1.00 66.88 91 MET A C 1
ATOM 692 O O . MET A 1 91 ? -1.904 -0.217 2.183 1.00 66.88 91 MET A O 1
ATOM 696 N N . PRO A 1 92 ? 0.239 -0.759 2.661 1.00 79.69 92 PRO A N 1
ATOM 697 C CA . PRO A 1 92 ? 0.761 -0.180 1.440 1.00 79.69 92 PRO A CA 1
ATOM 698 C C . PRO A 1 92 ? 0.282 -0.995 0.233 1.00 79.69 92 PRO A C 1
ATOM 700 O O . PRO A 1 92 ? 0.306 -2.229 0.242 1.00 79.69 92 PRO A O 1
ATOM 703 N N . LEU A 1 93 ? -0.169 -0.284 -0.792 1.00 87.88 93 LEU A N 1
ATOM 704 C CA . LEU A 1 93 ? -0.521 -0.804 -2.101 1.00 87.88 93 LEU A CA 1
ATOM 705 C C . LEU A 1 93 ? 0.750 -1.141 -2.886 1.00 87.88 93 LEU A C 1
ATOM 707 O O . LEU A 1 93 ? 1.813 -0.534 -2.705 1.00 87.88 93 LEU A O 1
ATOM 711 N N . THR A 1 94 ? 0.616 -2.122 -3.769 1.00 92.12 94 THR A N 1
ATOM 712 C CA . THR A 1 94 ? 1.667 -2.526 -4.699 1.00 92.12 94 THR A CA 1
ATOM 713 C C . THR A 1 94 ? 1.822 -1.470 -5.791 1.00 92.12 94 THR A C 1
ATOM 715 O O . THR A 1 94 ? 0.845 -1.102 -6.441 1.00 92.12 94 THR A O 1
ATOM 718 N N . CYS A 1 95 ? 3.046 -0.987 -6.000 1.00 92.19 95 CYS A N 1
ATOM 719 C CA . CYS A 1 95 ? 3.376 -0.140 -7.139 1.00 92.19 95 CYS A CA 1
ATOM 720 C C . CYS A 1 95 ? 3.266 -0.938 -8.439 1.00 92.19 95 CYS A C 1
ATOM 722 O O . CYS A 1 95 ? 3.873 -1.997 -8.571 1.00 92.19 95 CYS A O 1
ATOM 724 N N . GLU A 1 96 ? 2.510 -0.417 -9.405 1.00 94.19 96 GLU A N 1
ATOM 725 C CA . GLU A 1 96 ? 2.321 -1.070 -10.703 1.00 94.19 96 GLU A CA 1
ATOM 726 C C . GLU A 1 96 ? 3.624 -1.117 -11.512 1.00 94.19 96 GLU A C 1
ATOM 728 O O . GLU A 1 96 ? 3.848 -2.079 -12.243 1.00 94.19 96 GLU A O 1
ATOM 733 N N . VAL A 1 97 ? 4.507 -0.133 -11.322 1.00 94.69 97 VAL A N 1
ATOM 734 C CA . VAL A 1 97 ? 5.795 -0.020 -12.017 1.00 94.69 97 VAL A CA 1
ATOM 735 C C . VAL A 1 97 ? 6.813 -1.008 -11.453 1.00 94.69 97 VAL A C 1
ATOM 737 O O . VAL A 1 97 ? 7.297 -1.869 -12.172 1.00 94.69 97 VAL A O 1
ATOM 740 N N . CYS A 1 98 ? 7.117 -0.936 -10.155 1.00 91.69 98 CYS A N 1
ATOM 741 C CA . CYS A 1 98 ? 8.220 -1.711 -9.584 1.00 91.69 98 CYS A CA 1
ATOM 742 C C . CYS A 1 98 ? 7.791 -2.927 -8.754 1.00 91.69 98 CYS A C 1
ATOM 744 O O . CYS A 1 98 ? 8.652 -3.652 -8.264 1.00 91.69 98 CYS A O 1
ATOM 746 N N . GLY A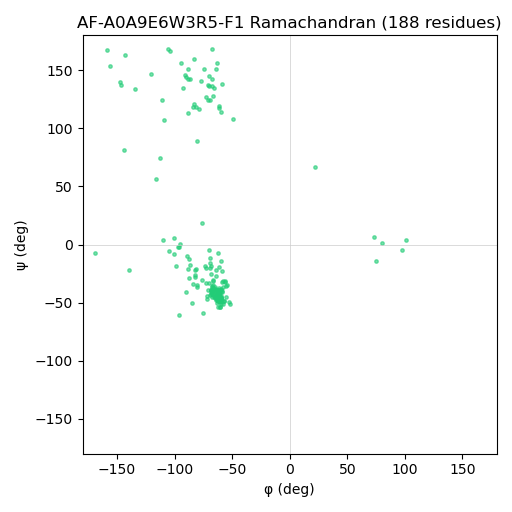 1 99 ? 6.498 -3.146 -8.513 1.00 92.19 99 GLY A N 1
ATOM 747 C CA . GLY A 1 99 ? 5.992 -4.303 -7.767 1.00 92.19 99 GLY A CA 1
ATOM 748 C C . GLY A 1 99 ? 6.233 -4.290 -6.254 1.00 92.19 99 GLY A C 1
ATOM 749 O O . GLY A 1 99 ? 5.945 -5.280 -5.584 1.00 92.19 99 GLY A O 1
ATOM 750 N N . TYR A 1 100 ? 6.761 -3.208 -5.676 1.00 91.12 100 TYR A N 1
ATOM 751 C CA . TYR A 1 100 ? 6.936 -3.092 -4.223 1.00 91.12 100 TYR A CA 1
ATOM 752 C C . TYR A 1 100 ? 5.681 -2.558 -3.529 1.00 91.12 100 TYR A C 1
ATOM 754 O O . TYR A 1 100 ? 5.012 -1.650 -4.026 1.00 91.12 100 TYR A O 1
ATOM 762 N N . LYS A 1 101 ? 5.379 -3.086 -2.336 1.00 89.75 101 LYS A N 1
ATOM 763 C CA . LYS A 1 101 ? 4.295 -2.599 -1.468 1.00 89.75 101 LYS A CA 1
ATOM 764 C C . LYS A 1 101 ? 4.763 -1.369 -0.709 1.00 89.75 101 LYS A C 1
ATOM 766 O O . LYS A 1 101 ? 5.317 -1.483 0.384 1.00 89.75 101 LYS A O 1
ATOM 771 N N . THR A 1 102 ? 4.558 -0.200 -1.306 1.00 88.00 102 THR A N 1
ATOM 772 C CA . THR A 1 102 ? 5.104 1.066 -0.792 1.00 88.00 102 THR A CA 1
ATOM 773 C C . THR A 1 102 ? 4.145 2.256 -0.882 1.00 88.00 102 THR A C 1
ATOM 775 O O . THR A 1 102 ? 4.255 3.184 -0.086 1.00 88.00 102 THR A O 1
ATOM 778 N N . ILE A 1 103 ? 3.140 2.207 -1.762 1.00 83.12 103 ILE A N 1
ATOM 779 C CA . ILE A 1 103 ? 2.203 3.319 -1.974 1.00 83.12 103 ILE A CA 1
ATOM 780 C C . ILE A 1 103 ? 1.163 3.326 -0.853 1.00 83.12 103 ILE A C 1
ATOM 782 O O . ILE A 1 103 ? 0.373 2.389 -0.731 1.00 83.12 103 ILE A O 1
ATOM 786 N N . LYS A 1 104 ? 1.105 4.370 -0.028 1.00 84.19 104 LYS A N 1
ATOM 787 C CA . LYS A 1 104 ? 0.004 4.527 0.931 1.00 84.19 104 LYS A CA 1
ATOM 788 C C . LYS A 1 104 ? -1.194 5.162 0.238 1.00 84.19 104 LYS A C 1
ATOM 790 O O . LYS A 1 104 ? -1.100 5.783 -0.816 1.00 84.19 104 LYS A O 1
ATOM 795 N N . LYS A 1 105 ? -2.374 4.993 0.834 1.00 75.81 105 LYS A N 1
ATOM 796 C CA . LYS A 1 105 ? -3.593 5.603 0.303 1.00 75.81 105 LYS A CA 1
ATOM 797 C C . LYS A 1 105 ? -3.454 7.132 0.299 1.00 75.81 105 LYS A C 1
ATOM 799 O O . LYS A 1 105 ? -3.396 7.728 1.370 1.00 75.81 105 LYS A O 1
ATOM 804 N N . GLY A 1 106 ? -3.499 7.728 -0.891 1.00 76.06 106 GLY A N 1
ATOM 805 C CA . GLY A 1 106 ? -3.355 9.171 -1.098 1.00 76.06 106 GLY A CA 1
ATOM 806 C C . GLY A 1 106 ? -1.947 9.612 -1.497 1.00 76.06 106 GLY A C 1
ATOM 807 O O . GLY A 1 106 ? -1.779 10.785 -1.803 1.00 76.06 106 GLY A O 1
ATOM 808 N N . ASP A 1 107 ? -0.969 8.702 -1.525 1.00 83.75 107 ASP A N 1
ATOM 809 C CA . ASP A 1 107 ? 0.345 9.003 -2.088 1.00 83.75 107 ASP A CA 1
ATOM 810 C C . ASP A 1 107 ? 0.233 9.117 -3.615 1.00 83.75 107 ASP A C 1
ATOM 812 O O . ASP A 1 107 ? -0.426 8.303 -4.268 1.00 83.75 107 ASP A O 1
ATOM 816 N N . GLU A 1 108 ? 0.892 10.126 -4.177 1.00 90.06 108 GLU A N 1
ATOM 817 C CA . GLU A 1 108 ? 0.911 10.383 -5.621 1.00 90.06 108 GLU A CA 1
ATOM 818 C C . GLU A 1 108 ? 2.009 9.589 -6.335 1.00 90.06 108 GLU A C 1
ATOM 820 O O . GLU A 1 108 ? 1.916 9.394 -7.546 1.00 90.06 108 GLU A O 1
ATOM 825 N N . SER A 1 109 ? 2.999 9.079 -5.594 1.00 91.75 109 SER A N 1
ATOM 826 C CA . SER A 1 109 ? 4.166 8.378 -6.128 1.00 91.75 109 SER A CA 1
ATOM 827 C C . SER A 1 109 ? 4.635 7.207 -5.262 1.00 91.75 109 SER A C 1
ATOM 829 O O . SER A 1 109 ? 4.263 7.027 -4.100 1.00 91.75 109 SER A O 1
ATOM 831 N N . CYS A 1 110 ? 5.451 6.356 -5.872 1.00 90.62 110 CYS A N 1
ATOM 832 C CA . CYS A 1 110 ? 6.063 5.189 -5.269 1.00 90.62 110 CYS A CA 1
ATOM 833 C C . CYS A 1 110 ? 7.309 5.583 -4.470 1.00 90.62 110 CYS A C 1
ATOM 835 O O . CYS A 1 110 ? 8.304 6.012 -5.046 1.00 90.62 110 CYS A O 1
ATOM 837 N N . ALA A 1 111 ? 7.324 5.339 -3.157 1.00 88.31 111 ALA A N 1
ATOM 838 C CA . ALA A 1 111 ? 8.484 5.687 -2.328 1.00 88.31 111 ALA A CA 1
ATOM 839 C C . ALA A 1 111 ? 9.732 4.812 -2.576 1.00 88.31 111 ALA A C 1
ATOM 841 O O . ALA A 1 111 ? 10.771 5.070 -1.977 1.00 88.31 111 ALA A O 1
ATOM 842 N N . TYR A 1 112 ? 9.633 3.775 -3.418 1.00 88.69 112 TYR A N 1
ATOM 843 C CA . TYR A 1 112 ? 10.779 2.947 -3.801 1.00 88.69 112 TYR A CA 1
ATOM 844 C C . TYR A 1 112 ? 11.407 3.386 -5.130 1.00 88.69 112 TYR A C 1
ATOM 846 O O . TYR A 1 112 ? 12.574 3.755 -5.154 1.00 88.69 112 TYR A O 1
ATOM 854 N N . CYS A 1 113 ? 10.648 3.353 -6.230 1.00 89.50 113 CYS A N 1
ATOM 855 C CA . CYS A 1 113 ? 11.176 3.681 -7.561 1.00 89.50 113 CYS A CA 1
ATOM 856 C C . CYS A 1 113 ? 10.930 5.135 -7.986 1.00 89.50 113 CYS A C 1
ATOM 858 O O . CYS A 1 113 ? 11.326 5.514 -9.078 1.00 89.50 113 CYS A O 1
ATOM 860 N N . GLY A 1 114 ? 10.240 5.939 -7.174 1.00 89.56 114 GLY A N 1
ATOM 861 C CA . GLY A 1 114 ? 9.933 7.339 -7.478 1.00 89.56 114 GLY A CA 1
ATOM 862 C C . GLY A 1 114 ? 8.829 7.552 -8.517 1.00 89.56 114 GLY A C 1
ATOM 863 O O . GLY A 1 114 ? 8.301 8.656 -8.589 1.00 89.56 114 GLY A O 1
ATOM 864 N N . ALA A 1 115 ? 8.436 6.516 -9.266 1.00 92.38 115 ALA A N 1
ATOM 865 C CA . ALA A 1 115 ? 7.401 6.622 -10.290 1.00 92.38 115 ALA A CA 1
ATOM 866 C C . ALA A 1 115 ? 6.068 7.106 -9.704 1.00 92.38 115 ALA A C 1
ATOM 868 O O . ALA A 1 115 ? 5.639 6.646 -8.636 1.00 92.38 115 ALA A O 1
ATOM 869 N N . ASN A 1 116 ? 5.397 8.005 -10.419 1.00 93.31 116 ASN A N 1
ATOM 870 C CA . ASN A 1 116 ? 4.075 8.485 -10.037 1.00 93.31 116 ASN A CA 1
ATOM 871 C C . ASN A 1 116 ? 3.026 7.369 -10.161 1.00 93.31 116 ASN A C 1
ATOM 873 O O . ASN A 1 116 ? 3.278 6.283 -10.674 1.00 93.31 116 ASN A O 1
ATOM 877 N N . THR A 1 117 ? 1.834 7.586 -9.624 1.00 91.88 117 THR A N 1
ATOM 878 C CA . THR A 1 117 ? 0.708 6.664 -9.801 1.00 91.88 117 THR A CA 1
ATOM 879 C C . THR A 1 117 ? -0.071 7.018 -11.059 1.00 91.88 117 THR A C 1
ATOM 881 O O . THR A 1 117 ? -0.193 8.191 -11.402 1.00 91.88 117 THR A O 1
ATOM 884 N N . TRP A 1 118 ? -0.713 6.030 -11.693 1.00 90.81 118 TRP A N 1
ATOM 885 C CA . TRP A 1 118 ? -1.595 6.314 -12.831 1.00 90.81 118 TRP A CA 1
ATOM 886 C C . TRP A 1 118 ? -2.679 7.342 -12.490 1.00 90.81 118 TRP A C 1
ATOM 888 O O . TRP A 1 118 ? -3.039 8.159 -13.320 1.00 90.81 118 TRP A O 1
ATOM 898 N N . ALA A 1 119 ? -3.192 7.334 -11.258 1.00 88.62 119 ALA A N 1
ATOM 899 C CA . ALA A 1 119 ? -4.202 8.298 -10.830 1.00 88.62 119 ALA A CA 1
ATOM 900 C C . ALA A 1 119 ? -3.694 9.753 -10.823 1.00 88.62 119 ALA A C 1
ATOM 902 O O . ALA A 1 119 ? -4.500 10.666 -10.966 1.00 88.62 119 ALA A O 1
ATOM 903 N N . PHE A 1 120 ? -2.388 9.963 -10.641 1.00 88.19 120 PHE A N 1
ATOM 904 C CA . PHE A 1 120 ? -1.755 11.282 -10.688 1.00 88.19 120 PHE A CA 1
ATOM 905 C C . PHE A 1 120 ? -1.416 11.723 -12.119 1.00 88.19 120 PHE A C 1
ATOM 907 O O . PHE A 1 120 ? -1.496 12.912 -12.435 1.00 88.19 120 PHE A O 1
ATOM 914 N N . GLU A 1 121 ? -1.055 10.763 -12.972 1.00 88.12 121 GLU A N 1
ATOM 915 C CA . GLU A 1 121 ? -0.707 10.998 -14.378 1.00 88.12 121 GLU A CA 1
ATOM 916 C C . GLU A 1 121 ? -1.935 11.103 -15.290 1.00 88.12 121 GLU A C 1
ATOM 918 O O . GLU A 1 121 ? -1.914 11.805 -16.298 1.00 88.12 121 GLU A O 1
ATOM 923 N N . GLN A 1 122 ? -3.041 10.447 -14.934 1.00 84.12 122 GLN A N 1
ATOM 924 C CA . GLN A 1 122 ? -4.259 10.454 -15.733 1.00 84.12 122 GLN A CA 1
ATOM 925 C C . GLN A 1 122 ? -4.785 11.886 -15.916 1.00 84.12 122 GLN A C 1
ATOM 927 O O . GLN A 1 122 ? -5.263 12.514 -14.971 1.00 84.12 122 GLN A O 1
ATOM 932 N N . GLY A 1 123 ? -4.761 12.368 -17.161 1.00 78.19 123 GLY A N 1
ATOM 933 C CA . GLY A 1 123 ? -5.190 13.720 -17.529 1.00 78.19 123 GLY A CA 1
ATOM 934 C C . GLY A 1 123 ? -4.046 14.716 -17.733 1.00 78.19 123 GLY A C 1
ATOM 935 O O . GLY A 1 123 ? -4.324 15.890 -17.969 1.00 78.19 123 GLY A O 1
ATOM 936 N N . ARG A 1 124 ? -2.790 14.266 -17.651 1.00 81.44 124 ARG A N 1
ATOM 937 C CA . ARG A 1 124 ? -1.626 14.976 -18.192 1.00 81.44 124 ARG A CA 1
ATOM 938 C C . ARG A 1 124 ? -1.403 14.524 -19.633 1.00 81.44 124 ARG A C 1
ATOM 940 O O . ARG A 1 124 ? -1.621 13.355 -19.941 1.00 81.44 124 ARG A O 1
ATOM 947 N N . ASP A 1 125 ? -0.973 15.436 -20.498 1.00 72.31 125 ASP A N 1
ATOM 948 C CA . ASP A 1 125 ? -0.813 15.191 -21.942 1.00 72.31 125 ASP A CA 1
ATOM 949 C C . ASP A 1 125 ? 0.448 14.362 -22.289 1.00 72.31 125 ASP A C 1
ATOM 951 O O . ASP A 1 125 ? 0.904 14.376 -23.429 1.00 72.31 125 ASP A O 1
ATOM 955 N N . ASP A 1 126 ? 1.020 13.646 -21.315 1.00 81.94 126 ASP A N 1
ATOM 956 C CA . ASP A 1 126 ? 2.287 12.922 -21.466 1.00 81.94 126 ASP A CA 1
ATOM 957 C C . ASP A 1 126 ? 2.098 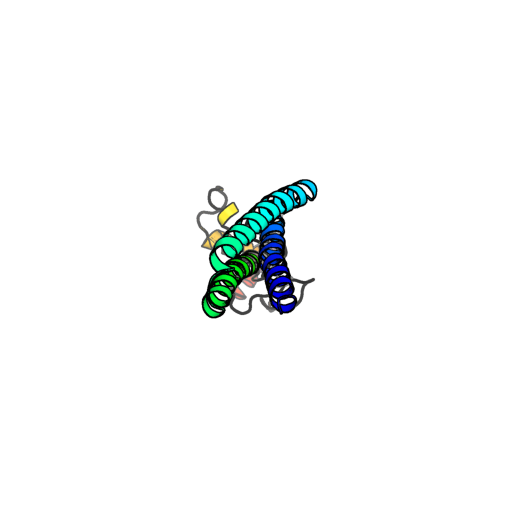11.485 -21.996 1.00 81.94 126 ASP A C 1
ATOM 959 O O . ASP A 1 126 ? 3.038 10.908 -22.538 1.00 81.94 126 ASP A O 1
ATOM 963 N N . TYR A 1 127 ? 0.895 10.901 -21.863 1.00 86.31 127 TYR A N 1
ATOM 964 C CA . TYR A 1 127 ? 0.608 9.515 -22.268 1.00 86.31 127 TYR A CA 1
ATOM 965 C C . TYR A 1 127 ? -0.833 9.340 -22.764 1.00 86.31 127 TYR A C 1
ATOM 967 O O . TYR A 1 127 ? -1.774 9.825 -22.130 1.00 86.31 127 TYR A O 1
ATOM 975 N N . ASP A 1 128 ? -1.040 8.547 -23.821 1.00 86.62 128 ASP A N 1
ATOM 976 C CA . ASP A 1 128 ? -2.380 8.310 -24.376 1.00 86.62 128 ASP A CA 1
ATOM 977 C C . ASP A 1 128 ? -3.223 7.411 -23.464 1.00 86.62 128 ASP A C 1
ATOM 979 O O . ASP A 1 128 ? -4.456 7.498 -23.411 1.00 86.62 128 ASP A O 1
ATOM 983 N N . ASN A 1 129 ? -2.574 6.471 -22.771 1.00 91.81 129 ASN A N 1
ATOM 984 C CA . ASN A 1 129 ? -3.255 5.499 -21.928 1.00 91.81 129 ASN A CA 1
ATOM 985 C C . ASN A 1 129 ? -2.349 4.883 -20.853 1.00 91.81 129 ASN A C 1
ATOM 987 O O . ASN A 1 129 ? -1.123 4.936 -20.901 1.00 91.81 129 ASN A O 1
ATOM 991 N N . LYS A 1 130 ? -2.991 4.198 -19.901 1.00 93.56 130 LYS A N 1
ATOM 992 C CA . LYS A 1 130 ? -2.316 3.539 -18.778 1.00 93.56 130 LYS A CA 1
ATOM 993 C C . LYS A 1 130 ? -1.275 2.503 -19.207 1.00 93.56 130 LYS A C 1
ATOM 995 O O . LYS A 1 130 ? -0.284 2.331 -18.507 1.00 93.56 130 LYS A O 1
ATOM 1000 N N . ALA A 1 131 ? -1.524 1.754 -20.281 1.00 94.38 131 ALA A N 1
ATOM 1001 C CA . ALA A 1 131 ? -0.625 0.678 -20.692 1.00 94.38 131 ALA A CA 1
ATOM 1002 C C . ALA A 1 131 ? 0.683 1.234 -21.265 1.00 94.38 131 ALA A C 1
ATOM 1004 O O . ALA A 1 131 ? 1.748 0.702 -20.962 1.00 94.38 131 ALA A O 1
ATOM 1005 N N . GLU A 1 132 ? 0.593 2.316 -22.037 1.00 93.06 132 GLU A N 1
ATOM 1006 C CA . GLU A 1 132 ? 1.746 3.063 -22.537 1.00 93.06 132 GLU A CA 1
ATOM 1007 C C . GLU A 1 132 ? 2.557 3.664 -21.389 1.00 93.06 132 GLU A C 1
ATOM 1009 O O . GLU A 1 132 ? 3.740 3.355 -21.260 1.00 93.06 132 GLU A O 1
ATOM 1014 N N . TRP A 1 133 ? 1.897 4.418 -20.504 1.00 94.62 133 TRP A N 1
ATOM 1015 C CA . TRP A 1 133 ? 2.517 4.977 -19.303 1.00 94.62 133 TRP A CA 1
ATOM 1016 C C . TRP A 1 133 ? 3.248 3.904 -18.488 1.00 94.62 133 TRP A C 1
ATOM 1018 O O . TRP A 1 133 ? 4.430 4.030 -18.177 1.00 94.62 133 TRP A O 1
ATOM 1028 N N . LEU A 1 134 ? 2.559 2.799 -18.185 1.00 95.50 134 LEU A N 1
ATOM 1029 C CA . LEU A 1 134 ? 3.116 1.724 -17.374 1.00 95.50 134 LEU A CA 1
ATOM 1030 C C . LEU A 1 134 ? 4.329 1.077 -18.045 1.00 95.50 134 LEU A C 1
ATOM 1032 O O . LEU A 1 134 ? 5.300 0.757 -17.365 1.00 95.50 134 LEU A O 1
ATOM 1036 N N . ARG A 1 135 ? 4.273 0.863 -19.364 1.00 94.62 135 ARG A N 1
ATOM 1037 C CA . ARG A 1 135 ? 5.400 0.318 -20.125 1.00 94.62 135 ARG A CA 1
ATOM 1038 C C . ARG A 1 135 ? 6.601 1.260 -20.050 1.00 94.62 135 ARG A C 1
ATOM 1040 O O . ARG A 1 135 ? 7.688 0.796 -19.728 1.00 94.62 135 ARG A O 1
ATOM 1047 N N . TYR A 1 136 ? 6.396 2.550 -20.302 1.00 92.81 136 TYR A N 1
ATOM 1048 C CA . TYR A 1 136 ? 7.452 3.560 -20.268 1.00 92.81 136 TYR A CA 1
ATOM 1049 C C . TYR A 1 136 ? 8.115 3.665 -18.885 1.00 92.81 136 TYR A C 1
ATOM 1051 O O . TYR A 1 136 ? 9.333 3.558 -18.763 1.00 92.81 136 TYR A O 1
ATOM 1059 N N . GLU A 1 137 ? 7.320 3.781 -17.821 1.00 94.44 137 GLU A N 1
ATOM 1060 C CA . GLU A 1 137 ? 7.831 3.830 -16.447 1.00 94.44 137 GLU A CA 1
ATOM 1061 C C . GLU A 1 137 ? 8.591 2.557 -16.056 1.00 94.44 137 GLU A C 1
ATOM 1063 O O . GLU A 1 137 ? 9.592 2.621 -15.346 1.00 94.44 137 GLU A O 1
ATOM 1068 N N . GLN A 1 138 ? 8.137 1.382 -16.506 1.00 95.12 138 GLN A N 1
ATOM 1069 C CA . GLN A 1 138 ? 8.834 0.128 -16.221 1.00 95.12 138 GLN A CA 1
ATOM 1070 C C . GLN A 1 138 ? 10.182 0.039 -16.939 1.00 95.12 138 GLN A C 1
ATOM 1072 O O . GLN A 1 138 ? 11.144 -0.395 -16.311 1.00 95.12 138 GLN A O 1
ATOM 1077 N N . LEU A 1 139 ? 10.276 0.472 -18.201 1.00 93.12 139 LEU A N 1
ATOM 1078 C CA . LEU A 1 139 ? 11.554 0.529 -18.924 1.00 93.12 139 LEU A CA 1
ATOM 1079 C C . LEU A 1 139 ? 12.547 1.449 -18.195 1.00 93.12 139 LEU A C 1
ATOM 1081 O O . LEU A 1 139 ? 13.662 1.034 -17.891 1.00 93.12 139 LEU A O 1
ATOM 1085 N N . ASN A 1 140 ? 12.094 2.636 -17.779 1.00 90.31 140 ASN A N 1
ATOM 1086 C CA . ASN A 1 140 ? 12.915 3.578 -17.010 1.00 90.31 140 ASN A CA 1
ATOM 1087 C C . ASN A 1 140 ? 13.282 3.080 -15.605 1.00 90.31 140 ASN A C 1
ATOM 1089 O O . ASN A 1 140 ? 14.332 3.429 -15.069 1.00 90.31 140 ASN A O 1
ATOM 1093 N N . CYS A 1 141 ? 12.423 2.280 -14.974 1.00 90.19 141 CYS A N 1
ATOM 1094 C CA . CYS A 1 141 ? 12.686 1.724 -13.649 1.00 90.19 141 CYS A CA 1
ATOM 1095 C C . CYS A 1 141 ? 13.689 0.560 -13.689 1.00 90.19 141 CYS A C 1
ATOM 1097 O O . CYS A 1 141 ? 14.390 0.323 -12.703 1.00 90.19 141 CYS A O 1
ATOM 1099 N N . PHE A 1 142 ? 13.724 -0.200 -14.784 1.00 90.56 142 PHE A N 1
ATOM 1100 C CA . PHE A 1 142 ? 14.473 -1.451 -14.906 1.00 90.56 142 PHE A CA 1
ATOM 1101 C C . PHE A 1 142 ? 15.580 -1.347 -15.963 1.00 90.56 142 PHE A C 1
ATOM 1103 O O . PHE A 1 142 ? 15.636 -2.140 -16.897 1.00 90.56 142 PHE A O 1
ATOM 1110 N N . VAL A 1 143 ? 16.481 -0.378 -15.807 1.00 83.94 143 VAL A N 1
ATOM 1111 C CA . VAL A 1 143 ? 17.567 -0.129 -16.769 1.00 83.94 143 VAL A CA 1
ATOM 1112 C C . VAL A 1 143 ? 18.617 -1.246 -16.737 1.00 83.94 143 VAL A C 1
ATOM 1114 O O . VAL A 1 143 ? 19.026 -1.700 -15.664 1.00 83.94 143 VAL A O 1
ATOM 1117 N N . LEU A 1 144 ? 19.066 -1.681 -17.919 1.00 85.31 144 LEU A N 1
ATOM 1118 C CA . LEU A 1 144 ? 20.188 -2.609 -18.074 1.00 85.31 144 LEU A CA 1
ATOM 1119 C C . LEU A 1 144 ? 21.523 -1.860 -18.162 1.00 85.31 144 LEU A C 1
ATOM 1121 O O . LEU A 1 144 ? 21.639 -0.855 -18.855 1.00 85.31 144 LEU A O 1
ATOM 1125 N N . ASP A 1 145 ? 22.559 -2.432 -17.558 1.00 84.50 145 ASP A N 1
ATOM 1126 C CA . ASP A 1 145 ? 23.953 -2.011 -17.719 1.00 84.50 145 ASP A CA 1
ATOM 1127 C C . ASP A 1 145 ? 24.586 -2.606 -18.992 1.00 84.50 145 ASP A C 1
ATOM 1129 O O . ASP A 1 145 ? 25.589 -2.102 -19.500 1.00 84.50 145 ASP A O 1
ATOM 1133 N N . SER A 1 146 ? 24.031 -3.710 -19.511 1.00 82.94 146 SER A N 1
ATOM 1134 C CA . SER A 1 146 ? 24.473 -4.326 -20.769 1.00 82.94 146 SER A CA 1
ATOM 1135 C C . SER A 1 146 ? 23.386 -5.172 -21.436 1.00 82.94 146 SER A C 1
ATOM 1137 O O . SER A 1 146 ? 22.569 -5.797 -20.762 1.00 82.94 146 SER A O 1
ATOM 1139 N N . ALA A 1 147 ? 23.453 -5.314 -22.764 1.00 80.62 147 ALA A N 1
ATOM 1140 C CA . ALA A 1 147 ? 22.511 -6.129 -23.543 1.00 80.62 147 ALA A CA 1
ATOM 1141 C C . ALA A 1 147 ? 22.502 -7.633 -23.186 1.00 80.62 147 ALA A C 1
ATOM 1143 O O . ALA A 1 147 ? 21.553 -8.340 -23.518 1.00 80.62 147 ALA A O 1
ATOM 1144 N N . ASN A 1 148 ? 23.555 -8.138 -22.531 1.00 83.25 148 ASN A N 1
ATOM 1145 C CA . ASN A 1 148 ? 23.662 -9.541 -22.111 1.00 83.25 148 ASN A CA 1
ATOM 1146 C C . ASN A 1 148 ? 23.261 -9.756 -20.642 1.00 83.25 148 ASN A C 1
ATOM 1148 O O . ASN A 1 148 ? 23.299 -10.889 -20.156 1.00 83.25 148 ASN A O 1
ATOM 1152 N N . GLN A 1 149 ? 22.916 -8.691 -19.914 1.00 84.62 149 GLN A N 1
ATOM 1153 C CA . GLN A 1 149 ? 22.481 -8.787 -18.528 1.00 84.62 149 GLN A CA 1
ATOM 1154 C C . GLN A 1 149 ? 21.116 -9.466 -18.456 1.00 84.62 149 GLN A C 1
ATOM 1156 O O . GLN A 1 149 ? 20.145 -9.004 -19.048 1.00 84.62 149 GLN A O 1
ATOM 1161 N N . VAL A 1 150 ? 21.030 -10.543 -17.677 1.00 84.88 150 VAL A N 1
ATOM 1162 C CA . VAL A 1 150 ? 19.748 -11.147 -17.306 1.00 84.88 150 VAL A CA 1
ATOM 1163 C C . VAL A 1 150 ? 19.203 -10.384 -16.105 1.00 84.88 150 VAL A C 1
ATOM 1165 O O . VAL A 1 150 ? 19.842 -10.361 -15.052 1.00 84.88 150 VAL A O 1
ATOM 1168 N N . PHE A 1 151 ? 18.042 -9.751 -16.266 1.00 85.38 151 PHE A N 1
ATOM 1169 C CA . PHE A 1 151 ? 17.386 -9.003 -15.204 1.00 85.38 151 PHE A CA 1
ATOM 1170 C C . PHE A 1 151 ? 16.399 -9.899 -14.456 1.00 85.38 151 PHE A C 1
ATOM 1172 O O . PHE A 1 151 ? 15.612 -10.632 -15.057 1.00 85.38 151 PHE A O 1
ATOM 1179 N N . ASP A 1 152 ? 16.428 -9.829 -13.128 1.00 87.62 152 ASP A N 1
ATOM 1180 C CA . ASP A 1 152 ? 15.441 -10.486 -12.279 1.00 87.62 152 ASP A CA 1
ATOM 1181 C C . ASP A 1 152 ? 14.541 -9.427 -11.647 1.00 87.62 152 ASP A C 1
ATOM 1183 O O . ASP A 1 152 ? 14.930 -8.722 -10.716 1.00 87.62 152 ASP A O 1
ATOM 1187 N N . PHE A 1 153 ? 13.301 -9.353 -12.130 1.00 88.38 153 PHE A N 1
ATOM 1188 C CA . PHE A 1 153 ? 12.298 -8.415 -11.634 1.00 88.38 153 PHE A CA 1
ATOM 1189 C C . PHE A 1 153 ? 11.976 -8.576 -10.142 1.00 88.38 153 PHE A C 1
ATOM 1191 O O . PHE A 1 153 ? 11.353 -7.678 -9.573 1.00 88.38 153 PHE A O 1
ATOM 1198 N N . TYR A 1 154 ? 12.374 -9.675 -9.498 1.00 85.88 154 TYR A N 1
ATOM 1199 C CA . TYR A 1 154 ? 12.104 -9.966 -8.089 1.00 85.88 154 TYR A CA 1
ATOM 1200 C C . TYR A 1 154 ? 13.353 -9.897 -7.193 1.00 85.88 154 TYR A C 1
ATOM 1202 O O . TYR A 1 154 ? 13.238 -10.143 -5.993 1.00 85.88 154 TYR A O 1
ATOM 1210 N N . SER A 1 155 ? 14.521 -9.514 -7.723 1.00 74.81 155 SER A N 1
ATOM 1211 C CA . SER A 1 155 ? 15.782 -9.467 -6.968 1.00 74.81 155 SER A CA 1
ATOM 1212 C C . SER A 1 155 ? 16.414 -8.062 -6.929 1.00 74.81 155 SER A C 1
ATOM 1214 O O . SER A 1 155 ? 16.316 -7.329 -7.911 1.00 74.81 155 SER A O 1
ATOM 1216 N N . PRO A 1 156 ? 17.098 -7.667 -5.833 1.00 63.03 156 PRO A N 1
ATOM 1217 C CA . PRO A 1 156 ? 17.126 -8.329 -4.531 1.00 63.03 156 PRO A CA 1
ATOM 1218 C C . PRO A 1 156 ? 15.851 -8.060 -3.718 1.00 63.03 156 PRO A C 1
ATOM 1220 O O . PRO A 1 156 ? 15.356 -6.942 -3.631 1.00 63.03 156 PRO A O 1
ATOM 1223 N N . ASP A 1 157 ? 15.385 -9.104 -3.035 1.00 58.25 157 ASP A N 1
ATOM 1224 C CA . ASP A 1 157 ? 14.113 -9.214 -2.299 1.00 58.25 157 ASP A CA 1
ATOM 1225 C C . ASP A 1 157 ? 13.961 -8.230 -1.105 1.00 58.25 157 ASP A C 1
ATOM 1227 O O . ASP A 1 157 ? 12.911 -8.153 -0.464 1.00 58.25 157 ASP A O 1
ATOM 1231 N N . ARG A 1 158 ? 15.021 -7.482 -0.751 1.00 53.62 158 ARG A N 1
ATOM 1232 C CA . ARG A 1 158 ? 15.045 -6.558 0.399 1.00 53.62 158 ARG A CA 1
ATOM 1233 C C . ARG A 1 158 ? 15.865 -5.305 0.126 1.00 53.62 158 ARG A C 1
ATOM 1235 O O . ARG A 1 158 ? 16.995 -5.177 0.597 1.00 53.62 158 ARG A O 1
ATOM 1242 N N . ALA A 1 159 ? 15.258 -4.345 -0.552 1.00 60.47 159 ALA A N 1
ATOM 1243 C CA . ALA A 1 159 ? 15.686 -2.964 -0.420 1.00 60.47 159 ALA A CA 1
ATOM 1244 C C . ALA A 1 159 ? 15.038 -2.346 0.834 1.00 60.47 159 ALA A C 1
ATOM 1246 O O . ALA A 1 159 ? 13.818 -2.367 0.975 1.00 60.47 159 ALA A O 1
AT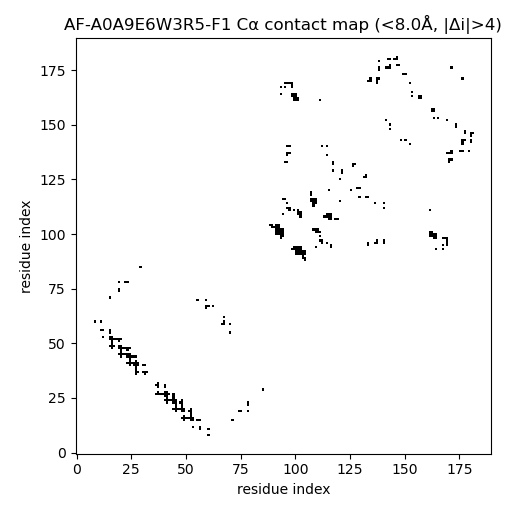OM 1247 N N . GLU A 1 160 ? 15.868 -1.881 1.773 1.00 62.03 160 GLU A N 1
ATOM 1248 C CA . GLU A 1 160 ? 15.555 -0.985 2.905 1.00 62.03 160 GLU A CA 1
ATOM 1249 C C . GLU A 1 160 ? 14.083 -0.924 3.375 1.00 62.03 160 GLU A C 1
ATOM 1251 O O . GLU A 1 160 ? 13.410 0.097 3.283 1.00 62.03 160 GLU A O 1
ATOM 1256 N N . GLY A 1 161 ? 13.558 -2.025 3.923 1.00 70.44 161 GLY A N 1
ATOM 1257 C CA . GLY A 1 161 ? 12.243 -2.030 4.581 1.00 70.44 161 GLY A CA 1
ATOM 1258 C C . GLY A 1 161 ? 11.022 -2.118 3.656 1.00 70.44 161 GLY A C 1
ATOM 1259 O O . GLY A 1 161 ? 9.899 -2.179 4.161 1.00 70.44 161 GLY A O 1
ATOM 1260 N N . PHE A 1 162 ? 11.207 -2.204 2.338 1.00 78.19 162 PHE A N 1
ATOM 1261 C CA . PHE A 1 162 ? 10.125 -2.471 1.393 1.00 78.19 162 PHE A CA 1
ATOM 1262 C C . PHE A 1 162 ? 9.960 -3.970 1.138 1.00 78.19 162 PHE A C 1
ATOM 1264 O O . PHE A 1 162 ? 10.920 -4.739 1.139 1.00 78.19 162 PHE A O 1
ATOM 1271 N N . LYS A 1 163 ? 8.711 -4.395 0.919 1.00 86.62 163 LYS A N 1
ATOM 1272 C CA . LYS A 1 163 ? 8.365 -5.787 0.613 1.00 86.62 163 LYS A CA 1
ATOM 1273 C C . LYS A 1 163 ? 7.897 -5.896 -0.833 1.00 86.62 163 LYS A C 1
ATOM 1275 O O . LYS A 1 163 ? 6.942 -5.214 -1.211 1.00 86.62 163 LYS A O 1
ATOM 1280 N N . LYS A 1 164 ? 8.533 -6.770 -1.615 1.00 88.81 164 LYS A N 1
ATOM 1281 C CA . LYS A 1 164 ? 8.093 -7.097 -2.974 1.00 88.81 164 LYS A CA 1
ATOM 1282 C C . LYS A 1 164 ? 6.758 -7.847 -2.944 1.00 88.81 164 LYS A C 1
ATOM 1284 O O . LYS A 1 164 ? 6.496 -8.647 -2.039 1.00 88.81 164 LYS A O 1
ATOM 1289 N N . ASP A 1 165 ? 5.886 -7.564 -3.904 1.00 90.44 165 ASP A N 1
ATOM 1290 C CA . ASP A 1 165 ? 4.668 -8.333 -4.129 1.00 90.44 165 ASP A CA 1
ATOM 1291 C C . ASP A 1 165 ? 4.937 -9.495 -5.087 1.00 90.44 165 ASP A C 1
ATOM 1293 O O . ASP A 1 165 ? 5.215 -9.282 -6.262 1.00 90.44 165 ASP A O 1
ATOM 1297 N N . MET A 1 166 ? 4.848 -10.729 -4.593 1.00 89.00 166 MET A N 1
ATOM 1298 C CA . MET A 1 166 ? 5.156 -11.920 -5.398 1.00 89.00 166 MET A CA 1
ATOM 1299 C C . MET A 1 166 ? 4.078 -12.234 -6.440 1.00 89.00 166 MET A C 1
ATOM 1301 O O . MET A 1 166 ? 4.344 -12.954 -7.398 1.00 89.00 166 MET A O 1
ATOM 1305 N N . ASP A 1 167 ? 2.875 -11.682 -6.267 1.00 91.25 167 ASP A N 1
ATOM 1306 C CA . ASP A 1 167 ? 1.775 -11.826 -7.222 1.00 91.25 167 ASP A CA 1
ATOM 1307 C C . ASP A 1 167 ? 1.814 -10.753 -8.326 1.00 91.25 167 ASP A C 1
ATOM 1309 O O . ASP A 1 167 ? 1.108 -10.870 -9.333 1.00 91.25 167 ASP A O 1
ATOM 1313 N N . TRP A 1 168 ? 2.634 -9.708 -8.156 1.00 93.75 168 TRP A N 1
ATOM 1314 C CA . TRP A 1 168 ? 2.827 -8.677 -9.172 1.00 93.75 168 TRP A CA 1
ATOM 1315 C C . TRP A 1 168 ? 3.607 -9.236 -10.358 1.00 93.75 168 TRP A C 1
ATOM 1317 O O . TRP A 1 168 ? 4.499 -10.065 -10.186 1.00 93.75 168 TRP A O 1
ATOM 1327 N N . LYS A 1 169 ? 3.279 -8.761 -11.561 1.00 93.50 169 LYS A N 1
ATOM 1328 C CA . LYS A 1 169 ? 3.944 -9.135 -12.810 1.00 93.50 169 LYS A CA 1
ATOM 1329 C C . LYS A 1 169 ? 4.233 -7.872 -13.626 1.00 93.50 169 LYS A C 1
ATOM 1331 O O . LYS A 1 169 ? 3.320 -7.052 -13.753 1.00 93.50 169 LYS A O 1
ATOM 1336 N N . PRO A 1 170 ? 5.444 -7.717 -14.183 1.00 93.56 170 PRO A N 1
ATOM 1337 C CA . PRO A 1 170 ? 5.740 -6.612 -15.087 1.00 93.56 170 PRO A CA 1
ATOM 1338 C C . PRO A 1 170 ? 4.893 -6.719 -16.363 1.00 93.56 170 PRO A C 1
ATOM 1340 O O . PRO A 1 170 ? 4.510 -7.817 -16.776 1.00 93.56 170 PRO A O 1
ATOM 1343 N N . SER A 1 171 ? 4.588 -5.576 -16.982 1.00 94.88 171 SER A N 1
ATOM 1344 C CA . SER A 1 171 ? 3.996 -5.526 -18.323 1.00 94.88 171 SER A CA 1
ATOM 1345 C C . SER A 1 171 ? 5.059 -5.672 -19.412 1.00 94.88 171 SER A C 1
ATOM 1347 O O . SER A 1 171 ? 4.727 -6.053 -20.534 1.00 94.88 171 SER A O 1
ATOM 1349 N N . ILE A 1 172 ? 6.321 -5.397 -19.074 1.00 94.38 172 ILE A N 1
ATOM 1350 C CA . ILE A 1 172 ? 7.484 -5.583 -19.940 1.00 94.38 172 ILE A CA 1
ATOM 1351 C C . ILE A 1 172 ? 8.167 -6.937 -19.715 1.00 94.38 172 ILE A C 1
ATOM 1353 O O . ILE A 1 172 ? 8.080 -7.549 -18.650 1.00 94.38 172 ILE A O 1
ATOM 1357 N N . SER A 1 173 ? 8.876 -7.396 -20.737 1.00 94.44 173 SER A N 1
ATOM 1358 C CA . SER A 1 173 ? 9.694 -8.603 -20.739 1.00 94.44 173 SER A CA 1
ATOM 1359 C C . SER A 1 173 ? 11.189 -8.276 -20.694 1.00 94.44 173 SER A C 1
ATOM 1361 O O . SER A 1 173 ? 11.609 -7.148 -20.936 1.00 94.44 173 SER A O 1
ATOM 1363 N N . GLN A 1 174 ? 12.019 -9.295 -20.456 1.00 92.62 174 GLN A N 1
ATOM 1364 C CA . GLN A 1 174 ? 13.475 -9.186 -20.606 1.00 92.62 174 GLN A CA 1
ATOM 1365 C C . GLN A 1 174 ? 13.879 -8.711 -22.012 1.00 92.62 174 GLN A C 1
ATOM 1367 O O . GLN A 1 174 ? 14.857 -7.985 -22.152 1.00 92.62 174 GLN A O 1
ATOM 1372 N N . GLN A 1 175 ? 13.148 -9.130 -23.051 1.00 92.81 175 GLN A N 1
ATOM 1373 C CA . GLN A 1 175 ? 13.460 -8.728 -24.420 1.00 92.81 175 GLN A CA 1
ATOM 1374 C C . GLN A 1 175 ? 13.196 -7.237 -24.629 1.00 92.81 175 GLN A C 1
ATOM 1376 O O . GLN A 1 175 ? 14.015 -6.574 -25.251 1.00 92.81 175 GLN A O 1
ATOM 1381 N N . ASP A 1 176 ? 12.119 -6.706 -24.041 1.00 93.88 176 ASP A N 1
ATOM 1382 C CA . ASP A 1 176 ? 11.822 -5.272 -24.106 1.00 93.88 176 ASP A CA 1
ATOM 1383 C C . ASP A 1 176 ? 12.964 -4.438 -23.507 1.00 93.88 176 ASP A C 1
ATOM 1385 O O . ASP A 1 176 ? 13.346 -3.434 -24.094 1.00 93.88 176 ASP A O 1
ATOM 1389 N N . LEU A 1 177 ? 13.558 -4.889 -22.395 1.00 92.56 177 LEU A N 1
ATOM 1390 C CA . LEU A 1 177 ? 14.719 -4.231 -21.784 1.00 92.56 177 LEU A CA 1
ATOM 1391 C C . LEU A 1 177 ? 15.961 -4.249 -22.685 1.00 92.56 177 LEU A C 1
ATOM 1393 O O . LEU A 1 177 ? 16.698 -3.270 -22.765 1.00 92.56 177 LEU A O 1
ATOM 1397 N N . VAL A 1 178 ? 16.211 -5.373 -23.362 1.00 92.50 178 VAL A N 1
ATOM 1398 C CA . VAL A 1 178 ? 17.348 -5.511 -24.285 1.00 92.50 178 VAL A CA 1
ATOM 1399 C C . VAL A 1 178 ? 17.157 -4.645 -25.528 1.00 92.50 178 VAL A C 1
ATOM 1401 O O . VAL A 1 178 ? 18.126 -4.068 -26.023 1.00 92.50 178 VAL A O 1
ATOM 1404 N N . ASP A 1 179 ? 15.933 -4.574 -26.047 1.00 92.25 179 ASP A N 1
ATOM 1405 C CA . ASP A 1 179 ? 15.602 -3.757 -27.213 1.00 92.25 179 ASP A CA 1
ATOM 1406 C C . ASP A 1 179 ? 15.717 -2.262 -26.883 1.00 92.25 179 ASP A C 1
ATOM 1408 O O . ASP A 1 179 ? 16.300 -1.518 -27.670 1.00 92.25 179 ASP A O 1
ATOM 1412 N N . ASP A 1 180 ? 15.257 -1.850 -25.698 1.00 91.88 180 ASP A N 1
ATOM 1413 C CA . ASP A 1 180 ? 15.389 -0.481 -25.188 1.00 91.88 180 ASP A CA 1
ATOM 1414 C C . ASP A 1 180 ? 16.861 -0.072 -25.008 1.00 91.88 180 ASP A C 1
ATOM 1416 O O . ASP A 1 180 ? 17.302 0.934 -25.564 1.00 91.88 180 ASP A O 1
ATOM 1420 N N . TYR A 1 181 ? 17.673 -0.920 -24.363 1.00 89.06 181 TYR A N 1
ATOM 1421 C CA . TYR A 1 181 ? 19.116 -0.691 -24.219 1.00 89.06 181 TYR A CA 1
ATOM 1422 C C . TYR A 1 181 ? 19.811 -0.485 -25.572 1.00 89.06 181 TYR A C 1
ATOM 1424 O O . TYR A 1 181 ? 20.623 0.424 -25.735 1.00 89.06 181 TYR A O 1
ATOM 1432 N N . LYS A 1 182 ? 19.493 -1.324 -26.567 1.00 88.50 182 LYS A N 1
ATOM 1433 C CA . LYS A 1 182 ? 20.077 -1.208 -27.912 1.00 88.50 182 LYS A CA 1
ATOM 1434 C C . LYS A 1 182 ? 19.623 0.052 -28.633 1.00 88.50 182 LYS A C 1
ATOM 1436 O O . LYS A 1 182 ? 20.415 0.611 -29.380 1.00 88.50 182 LYS A O 1
ATOM 1441 N N . ALA A 1 183 ? 18.373 0.475 -28.455 1.00 86.38 183 ALA A N 1
ATOM 1442 C CA . ALA A 1 183 ? 17.883 1.711 -29.053 1.00 86.38 183 ALA A CA 1
ATOM 1443 C C . ALA A 1 183 ? 18.658 2.925 -28.519 1.00 86.38 183 ALA A C 1
ATOM 1445 O O . ALA A 1 183 ? 19.024 3.794 -29.302 1.00 86.38 183 ALA A O 1
ATOM 1446 N N . ILE A 1 184 ? 18.982 2.932 -27.222 1.00 82.12 184 ILE A N 1
ATOM 1447 C CA . ILE A 1 184 ? 19.787 3.984 -26.586 1.00 82.12 184 ILE A CA 1
ATOM 1448 C C . ILE A 1 184 ? 21.250 3.941 -27.065 1.00 82.12 184 ILE A C 1
ATOM 1450 O O . ILE A 1 184 ? 21.825 4.981 -27.368 1.00 82.12 184 ILE A O 1
ATOM 1454 N N . ASP A 1 185 ? 21.860 2.755 -27.165 1.00 72.19 185 ASP A N 1
ATOM 1455 C CA . ASP A 1 185 ? 23.275 2.594 -27.564 1.00 72.19 185 ASP A CA 1
ATOM 1456 C C . ASP A 1 185 ? 23.519 2.852 -29.070 1.00 72.19 185 ASP A C 1
ATOM 1458 O O . ASP A 1 185 ? 24.641 3.126 -29.498 1.00 72.19 185 ASP A O 1
ATOM 1462 N N . LEU A 1 186 ? 22.470 2.778 -29.898 1.00 60.97 186 LEU A N 1
ATOM 1463 C CA . LEU A 1 186 ? 22.531 3.040 -31.343 1.00 60.97 186 LEU A CA 1
ATOM 1464 C C . LEU A 1 186 ? 22.287 4.509 -31.724 1.00 60.97 186 LEU A C 1
ATOM 1466 O O . LEU A 1 186 ? 22.538 4.858 -32.878 1.00 60.97 186 LEU A O 1
ATOM 1470 N N . ASP A 1 187 ? 21.861 5.352 -30.780 1.00 55.19 187 ASP A N 1
ATOM 1471 C CA . ASP A 1 187 ? 21.746 6.808 -30.930 1.00 55.19 187 ASP A CA 1
ATOM 1472 C C . ASP A 1 187 ? 22.789 7.491 -30.018 1.00 55.19 187 ASP A C 1
ATOM 1474 O O . ASP A 1 187 ? 22.459 8.012 -28.946 1.00 55.19 187 ASP A O 1
ATOM 1478 N N . PRO A 1 188 ? 24.091 7.476 -30.377 1.00 51.91 188 PRO A N 1
ATOM 1479 C CA . PRO A 1 188 ? 25.056 8.291 -29.662 1.00 51.91 188 PRO A CA 1
ATOM 1480 C C . PRO A 1 188 ? 24.640 9.750 -29.842 1.00 51.91 188 PRO A C 1
ATOM 1482 O O . PRO A 1 188 ? 24.572 10.245 -30.964 1.00 51.91 188 PRO A O 1
ATOM 1485 N N . ILE A 1 189 ? 24.344 10.416 -28.727 1.00 54.59 189 ILE A N 1
ATOM 1486 C CA . ILE A 1 189 ? 24.093 11.856 -28.664 1.00 54.59 189 ILE A CA 1
ATOM 1487 C C . ILE A 1 189 ? 25.245 12.561 -29.405 1.00 54.59 189 ILE A C 1
ATOM 1489 O O . ILE A 1 189 ? 26.377 12.544 -28.914 1.00 54.59 189 ILE A O 1
ATOM 1493 N N . GLU A 1 190 ? 24.968 13.110 -30.595 1.00 44.84 190 GLU A N 1
ATOM 1494 C CA . GLU A 1 190 ? 25.888 13.997 -31.331 1.00 44.84 190 GLU A CA 1
ATOM 1495 C C . GLU A 1 190 ? 26.124 15.315 -30.580 1.00 44.84 190 GLU A C 1
ATOM 1497 O O . GLU A 1 190 ? 25.152 15.890 -30.033 1.00 44.84 190 GLU A O 1
#

Secondary structure (DSSP, 8-state):
--HHHHHHHHHHHHHHHHHHHHHHHTTHHHH-SSHHHHHHHHHHHHHHHHHHHHHHHHHHTTS-HHHHHHHHHHHHHHHHHHHHHHHHHTSPEEPTTT-EEEEPTT-SB-TTT-PBPHHHHBTBTT-SSHHHHHHHHHHHHS--SSTTPPP-TT-SS-STT-EE-TT---SS-HHHHHHHHHHHHTS---

Radius of gyration: 27.45 Å; Cα contacts (8 Å, |Δi|>4): 206; chains: 1; bounding box: 57×31×85 Å

Solvent-accessible surface area (backbone atoms only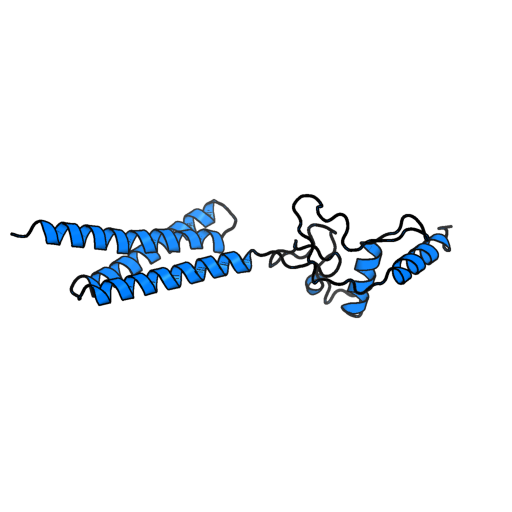 — not comparable to full-atom values): 10962 Å² total; per-residue (Å²): 142,65,78,71,59,56,56,55,51,50,52,48,49,50,52,34,26,48,53,38,15,59,56,35,20,59,50,10,64,74,81,28,88,53,71,70,52,21,54,52,37,17,50,54,32,18,51,53,18,28,52,52,17,45,53,50,41,73,68,32,76,86,53,58,70,67,59,44,52,54,53,51,50,52,56,50,47,57,52,48,51,53,52,54,48,51,57,57,62,68,50,47,38,65,33,82,58,75,25,33,34,51,26,46,82,86,56,55,40,27,80,81,82,63,48,67,34,68,83,67,48,65,89,47,98,86,50,98,43,70,68,58,46,47,44,54,51,31,50,72,72,56,70,70,97,47,78,85,62,85,84,57,92,72,61,78,68,66,57,92,91,45,45,66,42,88,88,56,72,69,93,64,54,76,64,56,43,36,52,52,50,50,56,56,71,72,52,70,85,126

Mean predicted aligned error: 13.69 Å

Sequence (190 aa):
MTKTNDKKQEYLQIVFLLLPTLILAKLGDLFATEMIYRILFAGIFGGVGGALGYLVYSRVQKKGMVTIVVAGALLGGASFSALVWKARTQMPLTCEVCGYKTIKKGDESCAYCGANTWAFEQGRDDYDNKAEWLRYEQLNCFVLDSANQVFDFYSPDRAEGFKKDMDWKPSISQQDLVDDYKAIDLDPIE